Protein AF-A0A4V1SWD4-F1 (afdb_monomer_lite)

Radius of gyration: 17.88 Å; chains: 1; bounding box: 44×38×44 Å

Structure (mmCIF, N/CA/C/O backbone):
data_AF-A0A4V1SWD4-F1
#
_entry.id   AF-A0A4V1SWD4-F1
#
loop_
_atom_site.group_PDB
_atom_site.id
_atom_site.type_symbol
_atom_site.label_atom_id
_atom_site.label_alt_id
_atom_site.label_comp_id
_atom_site.label_asym_id
_atom_site.label_entity_id
_atom_site.label_seq_id
_atom_site.pdbx_PDB_ins_code
_atom_site.Cartn_x
_atom_site.Cartn_y
_atom_site.Cartn_z
_atom_site.occupancy
_atom_site.B_iso_or_equiv
_atom_site.auth_seq_id
_atom_site.auth_comp_id
_atom_site.auth_asym_id
_atom_site.auth_atom_id
_atom_site.pdbx_PDB_model_num
ATOM 1 N N . MET A 1 1 ? -7.936 5.088 -11.614 1.00 33.53 1 MET A N 1
ATOM 2 C CA . MET A 1 1 ? -8.181 3.635 -11.548 1.00 33.53 1 MET A CA 1
ATOM 3 C C . MET A 1 1 ? -8.876 3.377 -10.218 1.00 33.53 1 MET A C 1
ATOM 5 O O . MET A 1 1 ? -8.303 3.740 -9.200 1.00 33.53 1 MET A O 1
ATOM 9 N N . LEU A 1 2 ? -10.138 2.931 -10.210 1.00 36.28 2 LEU A N 1
ATOM 10 C CA . LEU A 1 2 ? -10.804 2.555 -8.956 1.00 36.28 2 LEU A CA 1
ATOM 11 C C . LEU A 1 2 ? -10.119 1.283 -8.438 1.00 36.28 2 LEU A C 1
ATOM 13 O O . LEU A 1 2 ? -10.040 0.309 -9.179 1.00 36.28 2 LEU A O 1
ATOM 17 N N . SER A 1 3 ? -9.610 1.298 -7.205 1.00 49.53 3 SER A N 1
ATOM 18 C CA . SER A 1 3 ? -9.150 0.077 -6.535 1.00 49.53 3 SER A CA 1
ATOM 19 C C . SER A 1 3 ? -10.328 -0.881 -6.326 1.00 49.53 3 SER A C 1
ATOM 21 O O . SER A 1 3 ? -11.480 -0.437 -6.244 1.00 49.53 3 SER A O 1
ATOM 23 N N . LEU A 1 4 ? -10.057 -2.184 -6.186 1.00 49.88 4 LEU A N 1
ATOM 24 C CA . LEU A 1 4 ? -11.073 -3.202 -5.866 1.00 49.88 4 LEU A CA 1
ATOM 25 C C . LEU A 1 4 ? -11.969 -2.784 -4.684 1.00 49.88 4 LEU A C 1
ATOM 27 O O . LEU A 1 4 ? -13.178 -2.990 -4.688 1.00 49.88 4 LEU A O 1
ATOM 31 N N . PHE A 1 5 ? -11.379 -2.106 -3.703 1.00 50.22 5 PHE A N 1
ATOM 32 C CA . PHE A 1 5 ? -12.051 -1.564 -2.526 1.00 50.22 5 PHE A CA 1
ATOM 33 C C . PHE A 1 5 ? -13.075 -0.464 -2.840 1.00 50.22 5 PHE A C 1
ATOM 35 O O . PHE A 1 5 ? -14.132 -0.383 -2.211 1.00 50.22 5 PHE A O 1
ATOM 42 N N . CYS A 1 6 ? -12.823 0.342 -3.872 1.00 44.81 6 CYS A N 1
ATOM 43 C CA . CYS A 1 6 ? -13.787 1.322 -4.353 1.00 44.81 6 CYS A CA 1
ATOM 44 C C . CYS A 1 6 ? -14.951 0.651 -5.116 1.00 44.81 6 CYS A C 1
ATOM 46 O O . CYS A 1 6 ? -16.065 1.173 -5.085 1.00 44.81 6 CYS A O 1
ATOM 48 N N . ALA A 1 7 ? -14.719 -0.515 -5.737 1.00 40.06 7 ALA A N 1
ATOM 49 C CA . ALA A 1 7 ? -15.747 -1.336 -6.391 1.00 40.06 7 ALA A CA 1
ATOM 50 C C . ALA A 1 7 ? -16.577 -2.182 -5.398 1.00 40.06 7 ALA A C 1
ATOM 52 O O . ALA A 1 7 ? -17.770 -2.384 -5.610 1.00 40.06 7 ALA A O 1
ATOM 53 N N . MET A 1 8 ? -16.001 -2.594 -4.263 1.00 44.62 8 MET A N 1
ATOM 54 C CA . MET A 1 8 ? -16.714 -3.306 -3.184 1.00 44.62 8 MET A CA 1
ATOM 55 C C . MET A 1 8 ? -17.768 -2.450 -2.455 1.00 44.62 8 MET A C 1
ATOM 57 O O . MET A 1 8 ? -18.530 -2.969 -1.642 1.00 44.62 8 MET A O 1
ATOM 61 N N . LYS A 1 9 ? -17.846 -1.137 -2.728 1.00 47.34 9 LYS A N 1
ATOM 62 C CA . LYS A 1 9 ? -18.924 -0.269 -2.218 1.00 47.34 9 LYS A CA 1
ATOM 63 C C . LYS A 1 9 ? -20.284 -0.565 -2.838 1.00 47.34 9 LYS A C 1
ATOM 65 O O . LYS A 1 9 ? -21.307 -0.291 -2.214 1.00 47.34 9 LYS A O 1
ATOM 70 N N . THR A 1 10 ? -20.309 -1.106 -4.050 1.00 43.47 10 THR A N 1
ATOM 71 C CA . THR A 1 10 ? -21.515 -1.728 -4.591 1.00 43.47 10 THR A CA 1
ATOM 72 C C . THR A 1 10 ? -21.592 -3.148 -4.054 1.00 43.47 10 THR A C 1
ATOM 74 O O . THR A 1 10 ? -20.576 -3.832 -4.036 1.00 43.47 10 THR A O 1
ATOM 77 N N . ALA A 1 11 ? -22.777 -3.570 -3.601 1.00 43.22 11 ALA A N 1
ATOM 78 C CA . ALA A 1 11 ? -23.089 -4.891 -3.049 1.00 43.22 11 ALA A CA 1
ATOM 79 C C . ALA A 1 11 ? -22.930 -6.026 -4.084 1.00 43.22 11 ALA A C 1
ATOM 81 O O . ALA A 1 11 ? -23.867 -6.757 -4.392 1.00 43.22 11 ALA A O 1
ATOM 82 N N . ILE A 1 12 ? -21.740 -6.144 -4.654 1.00 52.78 12 ILE A N 1
ATOM 83 C CA . ILE A 1 12 ? -21.305 -7.241 -5.491 1.00 52.78 12 ILE A CA 1
ATOM 84 C C . ILE A 1 12 ? -20.685 -8.214 -4.499 1.00 52.78 12 ILE A C 1
ATOM 86 O O . ILE A 1 12 ? -19.635 -7.924 -3.932 1.00 52.78 12 ILE A O 1
ATOM 90 N N . ASN A 1 13 ? -21.347 -9.341 -4.238 1.00 63.47 13 ASN A N 1
ATOM 91 C CA . ASN A 1 13 ? -20.604 -10.508 -3.777 1.00 63.47 13 ASN A CA 1
ATOM 92 C C . ASN A 1 13 ? -19.655 -10.839 -4.931 1.00 63.47 13 ASN A C 1
ATOM 94 O O . ASN A 1 13 ? -20.163 -11.223 -5.985 1.00 63.47 13 ASN A O 1
ATOM 98 N N . PRO A 1 14 ? -18.336 -10.606 -4.798 1.00 71.31 14 PRO A N 1
ATOM 99 C CA . PRO A 1 14 ? -17.430 -10.856 -5.901 1.00 71.31 14 PRO A CA 1
ATOM 100 C C . PRO A 1 14 ? -17.480 -12.353 -6.199 1.00 71.31 14 PRO A C 1
ATOM 102 O O . PRO A 1 14 ? -17.162 -13.174 -5.338 1.00 71.31 14 PRO A O 1
ATOM 105 N N . ASP A 1 15 ? -17.953 -12.706 -7.389 1.00 85.62 15 ASP A N 1
ATOM 106 C CA . ASP A 1 15 ? -17.882 -14.076 -7.868 1.00 85.62 15 ASP A CA 1
ATOM 107 C C . ASP A 1 15 ? -16.453 -14.401 -8.331 1.00 85.62 15 ASP A C 1
ATOM 109 O O . ASP A 1 15 ? -15.562 -13.543 -8.391 1.00 85.62 15 ASP A O 1
ATOM 113 N N . PHE A 1 16 ? -16.211 -15.678 -8.621 1.00 87.12 16 PHE A N 1
ATOM 114 C CA . PHE A 1 16 ? -14.896 -16.135 -9.059 1.00 87.12 16 PHE A CA 1
ATOM 115 C C . PHE A 1 16 ? -14.452 -15.480 -10.372 1.00 87.12 16 PHE A C 1
ATOM 117 O O . PHE A 1 16 ? -13.259 -15.243 -10.545 1.00 87.12 16 PHE A O 1
ATOM 124 N N . GLU A 1 17 ? -15.381 -15.162 -11.277 1.00 89.94 17 GLU A N 1
ATOM 125 C CA . GLU A 1 17 ? -15.062 -14.517 -12.554 1.00 89.94 17 GLU A CA 1
ATOM 126 C C . GLU A 1 17 ? -14.582 -13.080 -12.344 1.00 89.94 17 GLU A C 1
ATOM 128 O O . GLU A 1 17 ? -13.568 -12.667 -12.913 1.00 89.94 17 GLU A O 1
ATOM 133 N N . PHE A 1 18 ? -15.250 -12.331 -11.466 1.00 90.06 18 PHE A N 1
ATOM 134 C CA . PHE A 1 18 ? -14.831 -10.995 -11.081 1.00 90.06 18 PHE A CA 1
ATOM 135 C C . PHE A 1 18 ? -13.438 -11.016 -10.450 1.00 90.06 18 PHE A C 1
ATOM 137 O O . PHE A 1 18 ? -12.568 -10.269 -10.899 1.00 90.06 18 PHE A O 1
ATOM 144 N N . LEU A 1 19 ? -13.186 -11.891 -9.469 1.00 89.69 19 LEU A N 1
ATOM 145 C CA . LEU A 1 19 ? -11.862 -12.005 -8.843 1.00 89.69 19 LEU A CA 1
ATOM 146 C C . LEU A 1 19 ? -10.786 -12.396 -9.866 1.00 89.69 19 LEU A C 1
ATOM 148 O O . LEU A 1 19 ? -9.743 -11.748 -9.932 1.00 89.69 19 LEU A O 1
ATOM 152 N N . ALA A 1 20 ? -11.071 -13.359 -10.747 1.00 90.69 20 ALA A N 1
ATOM 153 C CA . ALA A 1 20 ? -10.162 -13.739 -11.826 1.00 90.69 20 ALA A CA 1
ATOM 154 C C . ALA A 1 20 ? -9.859 -12.568 -12.780 1.00 90.69 20 ALA A C 1
ATOM 156 O O . ALA A 1 20 ? -8.713 -12.389 -13.192 1.00 90.69 20 ALA A O 1
ATOM 157 N N . SER A 1 21 ? -10.845 -11.718 -13.087 1.00 92.75 21 SER A N 1
ATOM 158 C CA . SER A 1 21 ? -10.626 -10.517 -13.907 1.00 92.75 21 SER A CA 1
ATOM 159 C C . SER A 1 21 ? -9.718 -9.485 -13.224 1.00 92.75 21 SER A C 1
ATOM 161 O O . SER A 1 21 ? -8.991 -8.749 -13.893 1.00 92.75 21 SER A O 1
ATOM 163 N N . MET A 1 22 ? -9.718 -9.444 -11.891 1.00 93.50 22 MET A N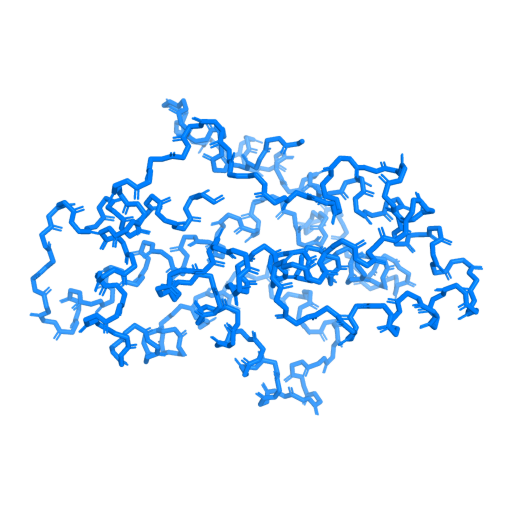 1
ATOM 164 C CA . MET A 1 22 ? -8.916 -8.510 -11.094 1.00 93.50 22 MET A CA 1
ATOM 165 C C . MET A 1 22 ? -7.461 -8.946 -10.996 1.00 93.50 22 MET A C 1
ATOM 167 O O . MET A 1 22 ? -6.575 -8.097 -10.892 1.00 93.50 22 MET A O 1
ATOM 171 N N . ARG A 1 23 ? -7.196 -10.245 -11.167 1.00 93.12 23 ARG A N 1
ATOM 172 C CA . ARG A 1 23 ? -5.840 -10.780 -11.350 1.00 93.12 23 ARG A CA 1
ATOM 173 C C . ARG A 1 23 ? -5.153 -10.260 -12.606 1.00 93.12 23 ARG A C 1
ATOM 175 O O . ARG A 1 23 ? -3.928 -10.230 -12.673 1.00 93.12 23 ARG A O 1
ATOM 182 N N . GLN A 1 24 ? -5.933 -9.818 -13.590 1.00 94.31 24 GLN A N 1
ATOM 183 C CA . GLN A 1 24 ? -5.442 -9.254 -14.850 1.00 94.31 24 GLN A CA 1
ATOM 184 C C . GLN A 1 24 ? -5.347 -7.722 -14.819 1.00 94.31 24 GLN A C 1
ATOM 186 O O . GLN A 1 24 ? -5.079 -7.090 -15.839 1.00 94.31 24 GLN A O 1
ATOM 191 N N . GLN A 1 25 ? -5.564 -7.104 -13.654 1.00 93.88 25 GLN A N 1
ATOM 192 C CA . GLN A 1 25 ? -5.502 -5.659 -13.475 1.00 93.88 25 GLN A CA 1
ATOM 193 C C . GLN A 1 25 ? -4.396 -5.299 -12.490 1.00 93.88 25 GLN A C 1
ATOM 195 O O . GLN A 1 25 ? -4.362 -5.787 -11.365 1.00 93.88 25 GLN A O 1
ATOM 200 N N . ALA A 1 26 ? -3.497 -4.421 -12.921 1.00 93.00 26 ALA A N 1
ATOM 201 C CA . ALA A 1 26 ? -2.421 -3.881 -12.102 1.00 93.00 26 ALA A CA 1
ATOM 202 C C . ALA A 1 26 ? -2.577 -2.361 -11.987 1.00 93.00 26 ALA A C 1
ATOM 204 O O . ALA A 1 26 ? -3.642 -1.890 -11.588 1.00 93.00 26 ALA A O 1
ATOM 205 N N . ASP A 1 27 ? -1.538 -1.601 -12.331 1.00 91.25 27 ASP A N 1
ATOM 206 C CA . ASP A 1 27 ? -1.499 -0.154 -12.185 1.00 91.25 27 ASP A CA 1
ATOM 207 C C . ASP A 1 27 ? -0.762 0.475 -13.364 1.00 91.25 27 ASP A C 1
ATOM 209 O O . ASP A 1 27 ? 0.340 1.008 -13.243 1.00 91.25 27 ASP A O 1
ATOM 213 N N . ARG A 1 28 ? -1.401 0.380 -14.532 1.00 89.25 28 ARG A N 1
ATOM 214 C CA . ARG A 1 28 ? -0.839 0.833 -15.806 1.00 89.25 28 ARG A CA 1
ATOM 215 C C . ARG A 1 28 ? -0.192 2.220 -15.733 1.00 8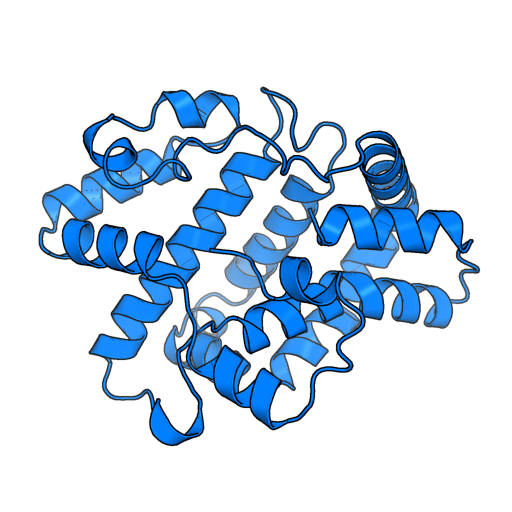9.25 28 ARG A C 1
ATOM 217 O O . ARG A 1 28 ? 0.910 2.351 -16.243 1.00 89.25 28 ARG A O 1
ATOM 224 N N . PRO A 1 29 ? -0.810 3.235 -15.108 1.00 86.81 29 PRO A N 1
ATOM 225 C CA . PRO A 1 29 ? -0.182 4.543 -15.044 1.00 86.81 29 PRO A CA 1
ATOM 226 C C . PRO A 1 29 ? 1.179 4.527 -14.304 1.00 86.81 29 PRO A C 1
ATOM 228 O O . PRO A 1 29 ? 2.185 4.993 -14.848 1.00 86.81 29 PRO A O 1
ATOM 231 N N . ALA A 1 30 ? 1.254 3.892 -13.124 1.00 88.50 30 ALA A N 1
ATOM 232 C CA . ALA A 1 30 ? 2.513 3.779 -12.384 1.00 88.50 30 ALA A CA 1
ATOM 233 C C . ALA A 1 30 ? 3.528 2.882 -13.116 1.00 88.50 30 ALA A C 1
ATOM 235 O O . ALA A 1 30 ? 4.732 3.140 -13.078 1.00 88.50 30 ALA A O 1
ATOM 236 N N . ASP A 1 31 ? 3.040 1.843 -13.794 1.00 92.00 31 ASP A N 1
ATOM 237 C CA . ASP A 1 31 ? 3.850 0.918 -14.583 1.00 92.00 31 ASP A CA 1
ATOM 238 C C . ASP A 1 31 ? 4.482 1.625 -15.799 1.00 92.00 31 ASP A C 1
ATOM 240 O O . ASP A 1 31 ? 5.680 1.464 -16.042 1.00 92.00 31 ASP A O 1
ATOM 244 N N . ASP A 1 32 ? 3.722 2.473 -16.502 1.00 90.62 32 ASP A N 1
ATOM 245 C CA . ASP A 1 32 ? 4.190 3.276 -17.640 1.00 90.62 32 ASP A CA 1
ATOM 246 C C . ASP A 1 32 ? 5.282 4.274 -17.202 1.00 90.62 32 ASP A C 1
ATOM 248 O O . ASP A 1 32 ? 6.317 4.399 -17.867 1.00 90.62 32 ASP A O 1
ATOM 252 N N . LEU A 1 33 ? 5.100 4.937 -16.049 1.00 88.62 33 LEU A N 1
ATOM 253 C CA . LEU A 1 33 ? 6.110 5.829 -15.466 1.00 88.62 33 LEU A CA 1
ATOM 254 C C . LEU A 1 33 ? 7.413 5.080 -15.157 1.00 8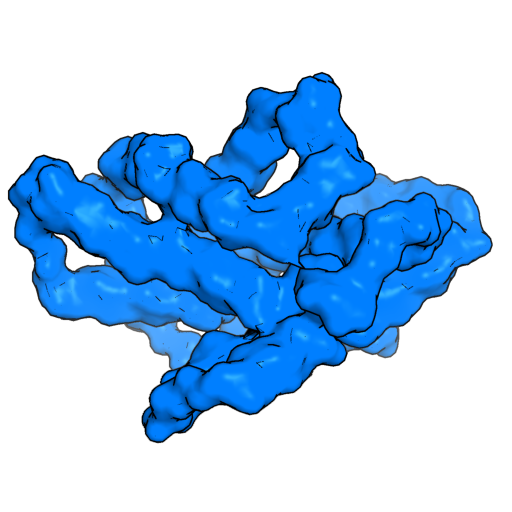8.62 33 LEU A C 1
ATOM 256 O O . LEU A 1 33 ? 8.496 5.532 -15.534 1.00 88.62 33 LEU A O 1
ATOM 260 N N . ILE A 1 34 ? 7.326 3.934 -14.476 1.00 91.75 34 ILE A N 1
ATOM 261 C CA . ILE A 1 34 ? 8.507 3.131 -14.140 1.00 91.75 34 ILE A CA 1
ATOM 262 C C . ILE A 1 34 ? 9.216 2.647 -15.405 1.00 91.75 34 ILE A C 1
ATOM 264 O O . ILE A 1 34 ? 10.441 2.745 -15.473 1.00 91.75 34 ILE A O 1
ATOM 268 N N . ALA A 1 35 ? 8.479 2.162 -16.407 1.00 92.94 35 ALA A N 1
ATOM 269 C CA . ALA A 1 35 ? 9.061 1.677 -17.655 1.00 92.94 35 ALA A CA 1
ATOM 270 C C . ALA A 1 35 ? 9.867 2.768 -18.376 1.00 92.94 35 ALA A C 1
ATOM 272 O O . ALA A 1 35 ? 10.972 2.512 -18.856 1.00 92.94 35 ALA A O 1
ATOM 273 N N . GLU A 1 36 ? 9.353 3.997 -18.410 1.00 90.56 36 GLU A N 1
ATOM 274 C CA . GLU A 1 36 ? 10.050 5.134 -19.006 1.00 90.56 36 GLU A CA 1
ATOM 275 C C . GLU A 1 36 ? 11.278 5.570 -18.204 1.00 90.56 36 GLU A C 1
ATOM 277 O O . GLU A 1 36 ? 12.336 5.821 -18.786 1.00 90.56 36 GLU A O 1
ATOM 282 N N . VAL A 1 37 ? 11.147 5.681 -16.880 1.00 90.75 37 VAL A N 1
ATOM 283 C CA . VAL A 1 37 ? 12.251 6.095 -16.006 1.00 90.75 37 VAL A CA 1
ATOM 284 C C . VAL A 1 37 ? 13.373 5.063 -16.039 1.00 90.75 37 VAL A C 1
ATOM 286 O O . VAL A 1 37 ? 14.542 5.436 -16.062 1.00 90.75 37 VAL A O 1
ATOM 289 N N . PHE A 1 38 ? 13.042 3.770 -16.072 1.00 93.62 38 PHE A N 1
ATOM 290 C CA . PHE A 1 38 ? 14.028 2.687 -16.060 1.00 93.62 38 PHE A CA 1
ATOM 291 C C . PHE A 1 38 ? 14.646 2.416 -17.435 1.00 93.62 38 PHE A C 1
ATOM 293 O O . PHE A 1 38 ? 15.612 1.660 -17.515 1.00 93.62 38 PHE A O 1
ATOM 300 N N . ALA A 1 39 ? 14.146 3.045 -18.503 1.00 93.00 39 ALA A N 1
ATOM 301 C CA . ALA A 1 39 ? 14.767 2.987 -19.825 1.00 93.00 39 ALA A CA 1
ATOM 302 C C . ALA A 1 39 ? 16.108 3.748 -19.902 1.00 93.00 39 ALA A C 1
ATOM 304 O O . ALA A 1 39 ? 16.826 3.615 -20.889 1.00 93.00 39 ALA A O 1
ATOM 305 N N . ASP A 1 40 ? 16.445 4.555 -18.890 1.00 93.19 40 ASP A N 1
ATOM 306 C CA . ASP A 1 40 ? 17.689 5.320 -18.807 1.00 93.19 40 ASP A CA 1
ATOM 307 C C . ASP A 1 40 ? 18.230 5.310 -17.368 1.00 93.19 40 ASP A C 1
ATOM 309 O O . ASP A 1 40 ? 17.535 5.681 -16.421 1.00 93.19 40 ASP A O 1
ATOM 313 N N . GLU A 1 41 ? 19.483 4.891 -17.187 1.00 92.88 41 GLU A N 1
ATOM 314 C CA . GLU A 1 41 ? 20.066 4.735 -15.848 1.00 92.88 41 GLU A CA 1
ATOM 315 C C . GLU A 1 41 ? 20.272 6.072 -15.112 1.00 92.88 41 GLU A C 1
ATOM 317 O O . GLU A 1 41 ? 20.139 6.116 -13.887 1.00 92.88 41 GLU A O 1
ATOM 322 N N . ASN A 1 42 ? 20.498 7.185 -15.823 1.00 92.25 42 ASN A N 1
ATOM 323 C CA . ASN A 1 42 ? 20.593 8.503 -15.188 1.00 92.25 42 ASN A CA 1
ATOM 324 C C . ASN A 1 42 ? 19.224 8.946 -14.660 1.00 92.25 42 ASN A C 1
ATOM 326 O O . ASN A 1 42 ? 19.122 9.414 -13.523 1.00 92.25 42 ASN A O 1
ATOM 330 N N . ARG A 1 43 ? 18.153 8.749 -15.444 1.00 90.00 43 ARG A N 1
ATOM 331 C CA . ARG A 1 43 ? 16.773 9.026 -15.008 1.00 90.00 43 ARG A CA 1
ATOM 332 C C . ARG A 1 43 ? 16.377 8.153 -13.825 1.00 90.00 43 ARG A C 1
ATOM 334 O O . ARG A 1 43 ? 15.823 8.657 -12.852 1.00 90.00 43 ARG A O 1
ATOM 341 N N . LYS A 1 44 ? 16.718 6.867 -13.859 1.00 91.12 44 LYS A N 1
ATOM 342 C CA . LYS A 1 44 ? 16.488 5.934 -12.752 1.00 91.12 44 LYS A CA 1
ATOM 343 C C . LYS A 1 44 ? 17.228 6.325 -11.473 1.00 91.12 44 LYS A C 1
ATOM 345 O O . LYS A 1 44 ? 16.635 6.237 -10.396 1.00 91.12 44 LYS A O 1
ATOM 350 N N . SER A 1 45 ? 18.482 6.773 -11.572 1.00 92.12 45 SER A N 1
ATOM 351 C CA . SER A 1 45 ? 19.232 7.286 -10.418 1.00 92.12 45 SER A CA 1
ATOM 352 C C . SER A 1 45 ? 18.577 8.546 -9.851 1.00 92.12 45 SER A C 1
ATOM 354 O O . SER A 1 45 ? 18.241 8.577 -8.671 1.00 92.12 45 SER A O 1
ATOM 356 N N . ALA A 1 46 ? 18.289 9.537 -10.700 1.00 89.50 46 ALA A N 1
ATOM 357 C CA . ALA A 1 46 ? 17.647 10.781 -10.280 1.00 89.50 46 ALA A CA 1
ATOM 358 C C . ALA A 1 46 ? 16.264 10.546 -9.643 1.00 89.50 46 ALA A C 1
ATOM 360 O O . ALA A 1 46 ? 15.900 11.199 -8.667 1.00 89.50 46 ALA A O 1
ATOM 361 N N . PHE A 1 47 ? 15.495 9.589 -10.166 1.00 89.00 47 PHE A N 1
ATOM 362 C CA . PHE A 1 47 ? 14.205 9.202 -9.602 1.00 89.00 47 PHE A CA 1
ATOM 363 C C . PHE A 1 47 ? 14.341 8.557 -8.221 1.00 89.00 47 PHE A C 1
ATOM 365 O O . PHE A 1 47 ? 13.566 8.861 -7.316 1.00 89.00 47 PHE A O 1
ATOM 372 N N . ARG A 1 48 ? 15.350 7.701 -8.023 1.00 90.50 48 ARG A N 1
ATOM 373 C CA . ARG A 1 48 ? 15.651 7.125 -6.707 1.00 90.50 48 ARG A CA 1
ATOM 374 C C . ARG A 1 48 ? 16.010 8.212 -5.695 1.00 90.50 48 ARG A C 1
ATOM 376 O O . ARG A 1 48 ? 15.491 8.185 -4.581 1.00 90.50 48 ARG A O 1
ATOM 383 N N . ASP A 1 49 ? 16.847 9.167 -6.086 1.00 90.94 49 ASP A N 1
ATOM 384 C CA . ASP A 1 49 ? 17.251 10.277 -5.218 1.00 90.94 49 ASP A CA 1
ATOM 385 C C . ASP A 1 49 ? 16.053 11.155 -4.838 1.00 90.94 49 ASP A C 1
ATOM 387 O O . ASP A 1 49 ? 15.890 11.510 -3.669 1.00 90.94 49 ASP A O 1
ATOM 391 N N . LEU A 1 50 ? 15.150 11.417 -5.789 1.00 88.38 50 LEU A N 1
ATOM 392 C CA . LEU A 1 50 ? 13.885 12.102 -5.525 1.00 88.38 50 LEU A CA 1
ATOM 393 C C . LEU A 1 50 ? 13.026 11.344 -4.500 1.00 88.38 50 LEU A C 1
ATOM 395 O O . LEU A 1 50 ? 12.563 11.948 -3.535 1.00 88.38 50 LEU A O 1
ATOM 399 N N . LEU A 1 51 ? 12.823 10.033 -4.676 1.00 88.56 51 LEU A N 1
ATOM 400 C CA . LEU A 1 51 ? 12.023 9.231 -3.741 1.00 88.56 51 LEU A CA 1
ATOM 401 C C . LEU A 1 51 ? 12.638 9.180 -2.337 1.00 88.56 51 LEU A C 1
ATOM 403 O O . LEU A 1 51 ? 11.905 9.206 -1.347 1.00 88.56 51 LEU A O 1
ATOM 407 N N . ASN A 1 52 ? 13.967 9.152 -2.238 1.00 90.62 52 ASN A N 1
ATOM 408 C CA . ASN A 1 52 ? 14.674 9.217 -0.959 1.00 90.62 52 ASN A CA 1
ATOM 409 C C . ASN A 1 52 ? 14.506 10.583 -0.274 1.00 90.62 52 ASN A C 1
ATOM 411 O O . ASN A 1 52 ? 14.452 10.649 0.951 1.00 90.62 52 ASN A O 1
ATOM 415 N N . ALA A 1 53 ? 14.380 11.665 -1.048 1.00 90.25 53 ALA A N 1
ATOM 416 C CA . ALA A 1 53 ? 14.196 13.022 -0.534 1.00 90.25 53 ALA A CA 1
ATOM 417 C C . ALA A 1 53 ? 12.760 13.339 -0.067 1.00 90.25 53 ALA A C 1
ATOM 419 O O . ALA A 1 53 ? 12.535 14.394 0.539 1.00 90.25 53 ALA A O 1
ATOM 420 N N . ILE A 1 54 ? 11.792 12.461 -0.353 1.00 90.12 54 ILE A N 1
ATOM 421 C CA . ILE A 1 54 ? 10.404 12.567 0.112 1.00 90.12 54 ILE A CA 1
ATOM 422 C C . ILE A 1 54 ? 10.294 11.859 1.459 1.00 90.12 54 ILE A C 1
ATOM 424 O O . ILE A 1 54 ? 10.471 10.649 1.525 1.00 90.12 54 ILE A O 1
ATOM 428 N N . SER A 1 55 ? 9.993 12.576 2.535 1.00 91.31 55 SER A N 1
ATOM 429 C CA . SER A 1 55 ? 9.811 11.996 3.874 1.00 91.31 55 SER A CA 1
ATOM 430 C C . SER A 1 55 ? 8.425 12.263 4.447 1.00 91.31 55 SER A C 1
ATOM 432 O O . SER A 1 55 ? 7.878 11.390 5.112 1.00 91.31 55 SER A O 1
ATOM 434 N N . VAL A 1 56 ? 7.855 13.436 4.173 1.00 94.31 56 VAL A N 1
ATOM 435 C CA . VAL A 1 56 ? 6.515 13.855 4.616 1.00 94.31 56 VAL A CA 1
ATOM 436 C C . VAL A 1 56 ? 5.652 14.288 3.430 1.00 94.31 56 VAL A C 1
ATOM 438 O O . VAL A 1 56 ? 6.138 14.454 2.312 1.00 94.31 56 VAL A O 1
ATOM 441 N N . ASN A 1 57 ? 4.357 14.494 3.656 1.00 93.38 57 ASN A N 1
ATOM 442 C CA . ASN A 1 57 ? 3.392 14.807 2.605 1.00 93.38 57 ASN A CA 1
ATOM 443 C C . ASN A 1 57 ? 3.704 16.131 1.887 1.00 93.38 57 ASN A C 1
ATOM 445 O O . ASN A 1 57 ? 3.512 16.219 0.676 1.00 93.38 57 ASN A O 1
ATOM 449 N N . THR A 1 58 ? 4.233 17.146 2.581 1.00 91.88 58 THR A N 1
ATOM 450 C CA . THR A 1 58 ? 4.692 18.395 1.941 1.00 91.88 58 THR A CA 1
ATOM 451 C C . THR A 1 58 ? 5.854 18.178 0.984 1.00 91.88 58 THR A C 1
ATOM 453 O O . THR A 1 58 ? 5.960 18.907 0.003 1.00 91.88 58 THR A O 1
ATOM 456 N N . ASP A 1 59 ? 6.690 17.156 1.178 1.00 91.06 59 ASP A N 1
ATOM 457 C CA . ASP A 1 59 ? 7.799 16.880 0.262 1.00 91.06 59 ASP A CA 1
ATOM 458 C C . ASP A 1 59 ? 7.325 16.449 -1.128 1.00 91.06 59 ASP A C 1
ATOM 460 O O . ASP A 1 59 ? 8.089 16.559 -2.085 1.00 91.06 59 ASP A O 1
ATOM 464 N N . LEU A 1 60 ? 6.064 16.030 -1.283 1.00 87.25 60 LEU A N 1
ATOM 465 C CA . LEU A 1 60 ? 5.479 15.714 -2.589 1.00 87.25 60 LEU A CA 1
ATOM 466 C C . LEU A 1 60 ? 5.485 16.918 -3.545 1.00 87.25 60 LEU A C 1
ATOM 468 O O . LEU A 1 60 ? 5.501 16.737 -4.762 1.00 87.25 60 LEU A O 1
ATOM 472 N N . GLN A 1 61 ? 5.567 18.148 -3.027 1.00 83.75 61 GLN A N 1
ATOM 473 C CA . GLN A 1 61 ? 5.746 19.353 -3.846 1.00 83.75 61 GLN A CA 1
ATOM 474 C C . GLN A 1 61 ? 7.110 19.410 -4.556 1.00 83.75 61 GLN A C 1
ATOM 476 O O . GLN A 1 61 ? 7.257 20.124 -5.544 1.00 83.75 61 GLN A O 1
ATOM 481 N N . LYS A 1 62 ? 8.108 18.647 -4.081 1.00 82.06 62 LYS A N 1
ATOM 482 C CA . LYS A 1 62 ? 9.426 18.515 -4.723 1.00 82.06 62 LYS A CA 1
ATOM 483 C C . LYS A 1 62 ? 9.356 17.681 -6.002 1.00 82.06 62 LYS A C 1
ATOM 485 O O . LYS A 1 62 ? 10.298 17.707 -6.793 1.00 82.06 62 LYS A O 1
ATOM 490 N N . VAL A 1 63 ? 8.272 16.926 -6.213 1.00 77.62 63 VAL A N 1
ATOM 491 C CA . VAL A 1 63 ? 8.125 16.108 -7.414 1.00 77.62 63 VAL A CA 1
ATOM 492 C C . VAL A 1 63 ? 7.907 17.014 -8.622 1.00 77.62 63 VAL A C 1
ATOM 494 O O . VAL A 1 63 ? 6.883 17.696 -8.747 1.00 77.62 63 VAL A O 1
ATOM 497 N N . THR A 1 64 ? 8.907 17.033 -9.503 1.00 69.75 64 THR A N 1
ATOM 498 C CA . THR A 1 64 ? 8.946 17.909 -10.676 1.00 69.75 64 THR A CA 1
ATOM 499 C C . THR A 1 64 ? 7.836 17.579 -11.665 1.00 69.75 64 THR A C 1
ATOM 501 O O . THR A 1 64 ? 7.325 16.459 -11.709 1.00 69.75 64 THR A O 1
ATOM 504 N N . ASP A 1 65 ? 7.495 18.552 -12.508 1.00 64.88 65 ASP A N 1
ATOM 505 C CA . ASP A 1 65 ? 6.493 18.376 -13.558 1.00 64.88 65 ASP A CA 1
ATOM 506 C C . ASP A 1 65 ? 6.852 17.247 -14.533 1.00 64.88 65 ASP A C 1
ATOM 508 O O . ASP A 1 65 ? 5.961 16.587 -15.037 1.00 64.88 65 ASP A O 1
ATOM 512 N N . PHE A 1 66 ? 8.131 16.922 -14.737 1.00 64.38 66 PHE A N 1
ATOM 513 C CA . PHE A 1 66 ? 8.511 15.765 -15.556 1.00 64.38 66 PHE A CA 1
ATOM 514 C C . PHE A 1 66 ? 7.915 14.448 -15.024 1.00 64.38 66 PHE A C 1
ATOM 516 O O . PHE A 1 66 ? 7.370 13.657 -15.790 1.00 64.38 66 PHE A O 1
ATOM 523 N N . TYR A 1 67 ? 7.957 14.249 -13.706 1.00 64.62 67 TYR A N 1
ATOM 524 C CA . TYR A 1 67 ? 7.350 13.092 -13.047 1.00 64.62 67 TYR A CA 1
ATOM 525 C C . TYR A 1 67 ? 5.852 13.303 -12.754 1.00 64.62 67 TYR A C 1
ATOM 527 O O . TYR A 1 67 ? 5.118 12.329 -12.612 1.00 64.62 67 TYR A O 1
ATOM 535 N N . ALA A 1 68 ? 5.381 14.555 -12.679 1.00 54.75 68 ALA A N 1
ATOM 536 C CA . ALA A 1 68 ? 3.995 14.896 -12.346 1.00 54.75 68 ALA A CA 1
ATOM 537 C C . ALA A 1 68 ? 3.055 15.082 -13.560 1.00 54.75 68 ALA A C 1
ATOM 539 O O . ALA A 1 68 ? 1.845 14.957 -13.404 1.00 54.75 68 ALA A O 1
ATOM 540 N N . ILE A 1 69 ? 3.570 15.349 -14.767 1.00 50.03 69 ILE A N 1
ATOM 541 C CA . ILE A 1 69 ? 2.781 15.564 -16.000 1.00 50.03 69 ILE A CA 1
ATOM 542 C C . ILE A 1 69 ? 2.183 14.249 -16.515 1.00 50.03 69 ILE A C 1
ATOM 544 O O . ILE A 1 69 ? 1.189 14.275 -17.239 1.00 50.03 69 ILE A O 1
ATOM 548 N N . LYS A 1 70 ? 2.728 13.093 -16.115 1.00 54.75 70 LYS A N 1
ATOM 549 C CA . LYS A 1 70 ? 2.179 11.801 -16.542 1.00 54.75 70 LYS A CA 1
ATOM 550 C C . LYS A 1 70 ? 1.031 11.290 -15.681 1.00 54.75 70 LYS A C 1
ATOM 552 O O . LYS A 1 70 ? 0.242 10.514 -16.205 1.00 54.75 70 LYS A O 1
ATOM 557 N N . GLU A 1 71 ? 0.824 11.809 -14.462 1.00 53.56 71 GLU A N 1
ATOM 558 C CA . GLU A 1 71 ? -0.377 11.506 -13.671 1.00 53.56 71 GLU A CA 1
ATOM 559 C C . GLU A 1 71 ? -0.715 12.531 -12.580 1.00 53.56 71 GLU A C 1
ATOM 561 O O . GLU A 1 71 ? 0.125 12.917 -11.769 1.00 53.56 71 GLU A O 1
ATOM 566 N N . ALA A 1 72 ? -2.016 12.789 -12.413 1.00 50.56 72 ALA A N 1
ATOM 567 C CA . ALA A 1 72 ? -2.590 13.507 -11.271 1.00 50.56 72 ALA A CA 1
ATOM 568 C C . ALA A 1 72 ? -2.311 12.855 -9.893 1.00 50.56 72 ALA A C 1
ATOM 570 O O . ALA A 1 72 ? -2.574 13.473 -8.863 1.00 50.56 72 ALA A O 1
ATOM 571 N N . PHE A 1 73 ? -1.792 11.621 -9.847 1.00 57.62 73 PHE A N 1
ATOM 572 C CA . PHE A 1 73 ? -1.567 10.892 -8.598 1.00 57.62 73 PHE A CA 1
ATOM 573 C C . PHE A 1 73 ? -0.208 11.130 -7.940 1.00 57.62 73 PHE A C 1
ATOM 575 O O . PHE A 1 73 ? -0.111 11.055 -6.720 1.00 57.62 73 PHE A O 1
ATOM 582 N N . VAL A 1 74 ? 0.849 11.436 -8.695 1.00 55.72 74 VAL A N 1
ATOM 583 C CA . VAL A 1 74 ? 2.182 11.641 -8.093 1.00 55.72 74 VAL A CA 1
ATOM 584 C C . VAL A 1 74 ? 2.177 12.830 -7.114 1.00 55.72 74 VAL A C 1
ATOM 586 O O . VAL A 1 74 ? 2.966 12.884 -6.175 1.00 55.72 74 VAL A O 1
ATOM 589 N N . ARG A 1 75 ? 1.210 13.743 -7.277 1.00 56.59 75 ARG A N 1
ATOM 590 C CA . ARG A 1 75 ? 0.902 14.852 -6.363 1.00 56.59 75 ARG A CA 1
ATOM 591 C C . ARG A 1 75 ? -0.400 14.664 -5.579 1.00 56.59 75 ARG A C 1
ATOM 593 O O . ARG A 1 75 ? -0.932 15.648 -5.069 1.00 56.59 75 ARG A O 1
ATOM 600 N N . ALA A 1 76 ? -0.953 13.452 -5.502 1.00 66.62 76 ALA A N 1
ATOM 601 C CA . ALA A 1 76 ? -2.187 13.208 -4.763 1.00 66.62 76 ALA A CA 1
ATOM 602 C C . ALA A 1 76 ? -1.963 13.454 -3.266 1.00 66.62 76 ALA A C 1
ATOM 604 O O . ALA A 1 76 ? -1.551 12.581 -2.515 1.00 66.62 76 ALA A O 1
ATOM 605 N N . THR A 1 77 ? -2.270 14.674 -2.849 1.00 74.31 77 THR A N 1
ATOM 606 C CA . THR A 1 77 ? -2.372 15.128 -1.457 1.00 74.31 77 THR A CA 1
ATOM 607 C C . THR A 1 77 ? -3.833 15.285 -1.040 1.00 74.31 77 THR A C 1
ATOM 609 O O . THR A 1 77 ? -4.150 15.848 0.009 1.00 74.31 77 THR A O 1
ATOM 612 N N . LYS A 1 78 ? -4.753 14.814 -1.889 1.00 83.19 78 LYS A N 1
ATOM 613 C CA . LYS A 1 78 ? -6.191 14.895 -1.679 1.00 83.19 78 LYS A CA 1
ATOM 614 C C . LYS A 1 78 ? -6.727 13.508 -1.361 1.00 83.19 78 LYS A C 1
ATOM 616 O O . LYS A 1 78 ? -6.504 12.557 -2.105 1.00 83.19 78 LYS A O 1
ATOM 621 N N . LEU A 1 79 ? -7.479 13.427 -0.271 1.00 89.25 79 LEU A N 1
ATOM 622 C CA . LEU A 1 79 ? -8.270 12.246 0.045 1.00 89.25 79 LEU A CA 1
ATOM 623 C C . LEU A 1 79 ? -9.360 12.031 -1.022 1.00 89.25 79 LEU A C 1
ATOM 625 O O . LEU A 1 79 ? -9.849 13.013 -1.595 1.00 89.25 79 LEU A O 1
ATOM 629 N N . PRO A 1 80 ? -9.787 10.782 -1.264 1.00 88.25 80 PRO A N 1
ATOM 630 C CA . PRO A 1 80 ? -10.956 10.505 -2.091 1.00 88.25 80 PRO A CA 1
ATOM 631 C C . PRO A 1 80 ? -12.187 11.278 -1.599 1.00 88.25 80 PRO A C 1
ATOM 633 O O . PRO A 1 80 ? -12.373 11.443 -0.395 1.00 88.25 80 PRO A O 1
ATOM 636 N N . ASP A 1 81 ? -13.074 11.703 -2.504 1.00 88.94 81 ASP A N 1
ATOM 637 C CA . ASP A 1 81 ? -14.244 12.528 -2.136 1.00 88.94 81 ASP A CA 1
ATOM 638 C C . ASP A 1 81 ? -15.199 11.827 -1.155 1.00 88.94 81 ASP A C 1
ATOM 640 O O . ASP A 1 81 ? -15.943 12.465 -0.416 1.00 88.94 81 ASP A O 1
ATOM 644 N N . TRP A 1 82 ? -15.160 10.497 -1.119 1.00 90.31 82 TRP A N 1
ATOM 645 C CA . TRP A 1 82 ? -15.954 9.682 -0.210 1.00 90.31 82 TRP A CA 1
ATOM 646 C C . TRP A 1 82 ? -15.307 9.481 1.170 1.00 90.31 82 TRP A C 1
ATOM 648 O O . TRP A 1 82 ? -15.930 8.872 2.045 1.00 90.31 82 TRP A O 1
ATOM 658 N N . ALA A 1 83 ? -14.062 9.921 1.372 1.00 93.88 83 ALA A N 1
ATOM 659 C CA . ALA A 1 83 ? -13.339 9.730 2.621 1.00 93.88 83 ALA A CA 1
ATOM 660 C C . ALA A 1 83 ? -14.017 10.501 3.764 1.00 93.88 83 ALA A C 1
ATOM 662 O O . ALA A 1 83 ? -14.067 11.731 3.794 1.00 93.88 83 ALA A O 1
ATOM 663 N N . ASN A 1 84 ? -14.529 9.762 4.745 1.00 96.19 84 ASN A N 1
ATOM 664 C CA . ASN A 1 84 ? -15.124 10.326 5.946 1.00 96.19 84 ASN A CA 1
ATOM 665 C C . ASN A 1 84 ? -14.045 10.614 6.999 1.00 96.19 84 ASN A C 1
ATOM 667 O O . ASN A 1 84 ? -13.578 9.708 7.689 1.00 96.19 84 ASN A O 1
ATOM 671 N N . ARG A 1 85 ? -13.691 11.894 7.157 1.00 95.62 85 ARG A N 1
ATOM 672 C CA . ARG A 1 85 ? -12.653 12.346 8.098 1.00 95.62 85 ARG A CA 1
ATOM 673 C C . ARG A 1 85 ? -12.926 11.949 9.551 1.00 95.62 85 ARG A C 1
ATOM 675 O O . ARG A 1 85 ? -11.987 11.610 10.257 1.00 95.62 85 ARG A O 1
ATOM 682 N N . LYS A 1 86 ? -14.193 11.929 9.980 1.00 96.94 86 LYS A N 1
ATOM 683 C CA . LYS A 1 86 ? -14.564 11.528 11.346 1.00 96.94 86 LYS A CA 1
ATOM 684 C C . LYS A 1 86 ? -14.299 10.041 11.585 1.00 96.94 86 LYS A C 1
ATOM 686 O O . LYS A 1 86 ? -13.794 9.678 12.640 1.00 96.94 86 LYS A O 1
ATOM 691 N N . LEU A 1 87 ? -14.614 9.187 10.607 1.00 97.81 87 LEU A N 1
ATOM 692 C CA . LEU A 1 87 ? -14.294 7.757 10.690 1.00 97.81 87 LEU A CA 1
ATOM 693 C C . LEU A 1 87 ? -12.785 7.514 10.632 1.00 97.81 87 LEU A C 1
ATOM 695 O O . LEU A 1 87 ? -12.292 6.665 11.362 1.00 97.81 87 LEU A O 1
ATOM 699 N N . MET A 1 88 ? -12.048 8.273 9.816 1.00 97.56 88 MET A N 1
ATOM 700 C CA . MET A 1 88 ? -10.585 8.185 9.782 1.00 97.56 88 MET A CA 1
ATOM 701 C C . MET A 1 88 ? -9.968 8.546 11.136 1.00 97.56 88 MET A C 1
ATOM 703 O O . MET A 1 88 ? -9.174 7.776 11.658 1.00 97.56 88 MET A O 1
ATOM 707 N N . GLU A 1 89 ? -10.381 9.660 11.744 1.00 97.56 89 GLU A N 1
ATOM 708 C CA . GLU A 1 89 ? -9.904 10.078 13.068 1.00 97.56 89 GLU A CA 1
ATOM 709 C C . GLU A 1 89 ? -10.216 9.029 14.147 1.00 97.56 89 GLU A C 1
ATOM 711 O O . GLU A 1 89 ? -9.356 8.673 14.952 1.00 97.56 89 GLU A O 1
ATOM 716 N N . GLN A 1 90 ? -11.426 8.463 14.131 1.00 98.19 90 GLN A N 1
ATOM 717 C CA . GLN A 1 90 ? -11.792 7.356 15.018 1.00 98.19 90 GLN A CA 1
ATOM 718 C C . GLN A 1 90 ? -10.937 6.103 14.771 1.00 98.19 90 GLN A C 1
ATOM 720 O O . GLN A 1 90 ? -10.492 5.481 15.732 1.00 98.19 90 GLN A O 1
ATOM 725 N N . GLY A 1 91 ? -10.671 5.750 13.511 1.00 98.19 91 GLY A N 1
ATOM 726 C CA . GLY A 1 91 ? -9.846 4.599 13.138 1.00 98.19 91 GLY A CA 1
ATOM 727 C C . GLY A 1 91 ? -8.388 4.767 13.564 1.00 98.19 91 GLY A C 1
ATOM 728 O O . GLY A 1 91 ? -7.778 3.828 14.072 1.00 98.19 91 GLY A O 1
ATOM 729 N N . THR A 1 92 ? -7.857 5.981 13.444 1.00 97.94 92 THR A N 1
ATOM 730 C CA . THR A 1 92 ? -6.534 6.367 13.942 1.00 97.94 92 THR A CA 1
ATOM 731 C C . THR A 1 92 ? -6.460 6.266 15.465 1.00 97.94 92 THR A C 1
ATOM 733 O O . THR A 1 92 ? -5.520 5.676 15.993 1.00 97.94 92 THR A O 1
ATOM 736 N N . ASN A 1 93 ? -7.464 6.774 16.189 1.00 97.94 93 ASN A N 1
ATOM 737 C CA . ASN A 1 93 ? -7.522 6.657 17.650 1.00 97.94 93 ASN A CA 1
ATOM 738 C C . ASN A 1 93 ? -7.624 5.193 18.096 1.00 97.94 93 ASN A C 1
ATOM 740 O O . ASN A 1 93 ? -6.952 4.781 19.041 1.00 97.94 93 ASN A O 1
ATOM 744 N N . PHE A 1 94 ? -8.421 4.388 17.390 1.00 98.00 94 PHE A N 1
ATOM 745 C CA . PHE A 1 94 ? -8.489 2.949 17.612 1.00 98.00 94 PHE A CA 1
ATOM 746 C C . PHE A 1 94 ? -7.120 2.288 17.410 1.00 98.00 94 PHE A C 1
ATOM 748 O O . PHE A 1 94 ? -6.662 1.549 18.281 1.00 98.00 94 PHE A O 1
ATOM 755 N N . PHE A 1 95 ? -6.429 2.589 16.306 1.00 98.06 95 PHE A N 1
ATOM 756 C CA . PHE A 1 95 ? -5.081 2.082 16.070 1.00 98.06 95 PHE A CA 1
ATOM 757 C C . PHE A 1 95 ? -4.122 2.487 17.194 1.00 98.06 95 PHE A C 1
ATOM 759 O O . PHE A 1 95 ? -3.472 1.614 17.759 1.00 98.06 95 PHE A O 1
ATOM 766 N N . ALA A 1 96 ? -4.082 3.765 17.581 1.00 97.19 96 ALA A N 1
ATOM 767 C CA . ALA A 1 96 ? -3.207 4.257 18.645 1.00 97.19 96 ALA A CA 1
ATOM 768 C C . ALA A 1 96 ? -3.447 3.534 19.984 1.00 97.19 96 ALA A C 1
ATOM 770 O O . ALA A 1 96 ? -2.494 3.104 20.634 1.00 97.19 96 ALA A O 1
ATOM 771 N N . ASN A 1 97 ? -4.713 3.318 20.357 1.00 96.81 97 ASN A N 1
ATOM 772 C CA . ASN A 1 97 ? -5.086 2.624 21.594 1.00 96.81 97 ASN A CA 1
ATOM 773 C C . ASN A 1 97 ? -4.733 1.128 21.588 1.00 96.81 97 ASN A C 1
ATOM 775 O O . ASN A 1 97 ? -4.566 0.527 22.650 1.00 96.81 97 ASN A O 1
ATOM 779 N N . HIS A 1 98 ? -4.615 0.516 20.407 1.00 97.25 98 HIS A N 1
ATOM 780 C CA . HIS A 1 98 ? -4.362 -0.917 20.249 1.00 97.25 98 HIS A CA 1
ATOM 781 C C . HIS A 1 98 ? -3.040 -1.238 19.539 1.00 97.25 98 HIS A C 1
ATOM 783 O O . HIS A 1 98 ? -2.805 -2.400 19.204 1.00 97.25 98 HIS A O 1
ATOM 789 N N . 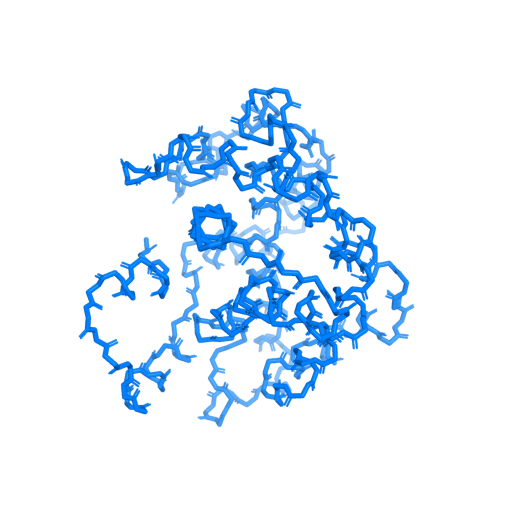ALA A 1 99 ? -2.157 -0.254 19.340 1.00 96.19 99 ALA A N 1
ATOM 790 C CA . ALA A 1 99 ? -1.006 -0.367 18.445 1.00 96.19 99 ALA A CA 1
ATOM 791 C C . ALA A 1 99 ? -0.110 -1.565 18.784 1.00 96.19 99 ALA A C 1
ATOM 793 O O . ALA A 1 99 ? 0.220 -2.353 17.906 1.00 96.19 99 ALA A O 1
ATOM 794 N N . GLY A 1 100 ? 0.207 -1.786 20.064 1.00 96.00 100 GLY A N 1
ATOM 795 C CA . GLY A 1 100 ? 1.021 -2.935 20.479 1.00 96.00 100 GLY A CA 1
ATOM 796 C C . GLY A 1 100 ? 0.399 -4.290 20.109 1.00 96.00 100 GLY A C 1
ATOM 797 O O . GLY A 1 100 ? 1.092 -5.187 19.631 1.00 96.00 100 GLY A O 1
ATOM 798 N N . ALA A 1 101 ? -0.917 -4.448 20.278 1.00 97.12 101 ALA A N 1
ATOM 799 C CA . ALA A 1 101 ? -1.618 -5.675 19.898 1.00 97.12 101 ALA A CA 1
ATOM 800 C C . ALA A 1 101 ? -1.740 -5.809 18.372 1.00 97.12 101 ALA A C 1
ATOM 802 O O . ALA A 1 101 ? -1.510 -6.891 17.836 1.00 97.12 101 ALA A O 1
ATOM 803 N N . ILE A 1 102 ? -2.042 -4.713 17.669 1.00 97.75 102 ILE A N 1
ATOM 804 C CA . ILE A 1 102 ? -2.152 -4.677 16.205 1.00 97.75 102 ILE A CA 1
ATOM 805 C C . ILE A 1 102 ? -0.810 -5.011 15.548 1.00 97.75 102 ILE A C 1
ATOM 807 O O . ILE A 1 102 ? -0.776 -5.854 14.658 1.00 97.75 102 ILE A O 1
ATOM 811 N N . MET A 1 103 ? 0.298 -4.429 16.010 1.00 96.94 103 MET A N 1
ATOM 812 C CA . MET A 1 103 ? 1.631 -4.697 15.458 1.00 96.94 103 MET A CA 1
ATOM 813 C C . MET A 1 103 ? 2.104 -6.129 15.751 1.00 96.94 103 MET A C 1
ATOM 815 O O . MET A 1 103 ? 2.736 -6.751 14.901 1.00 96.94 103 MET A O 1
ATOM 819 N N . ASN A 1 104 ? 1.733 -6.711 16.898 1.00 96.44 104 ASN A N 1
ATOM 820 C CA . ASN A 1 104 ? 1.955 -8.141 17.144 1.00 96.44 104 ASN A CA 1
ATOM 821 C C . ASN A 1 104 ? 1.137 -9.014 16.182 1.00 96.44 104 ASN A C 1
ATOM 823 O O . ASN A 1 104 ? 1.657 -9.971 15.612 1.00 96.44 104 ASN A O 1
ATOM 827 N N . LEU A 1 105 ? -0.138 -8.682 15.966 1.00 97.56 105 LEU A N 1
ATOM 828 C CA . LEU A 1 105 ? -0.995 -9.395 15.016 1.00 97.56 105 LEU A CA 1
ATOM 829 C C . LEU A 1 105 ? -0.545 -9.208 13.566 1.00 97.56 105 LEU A C 1
ATOM 831 O O . LEU A 1 105 ? -0.730 -10.122 12.765 1.00 97.56 105 LEU A O 1
ATOM 835 N N . LEU A 1 106 ? 0.083 -8.081 13.226 1.00 96.19 106 LEU A N 1
ATOM 836 C CA . LEU A 1 106 ? 0.705 -7.882 11.922 1.00 96.19 106 LEU A CA 1
ATOM 837 C C . LEU A 1 106 ? 1.728 -8.997 11.661 1.00 96.19 106 LEU A C 1
ATOM 839 O O . LEU A 1 106 ? 1.611 -9.715 10.672 1.00 96.19 106 LEU A O 1
ATOM 843 N N . GLY A 1 107 ? 2.665 -9.209 12.588 1.00 93.94 107 GLY A N 1
ATOM 844 C CA . GLY A 1 107 ? 3.702 -10.237 12.459 1.00 93.94 107 GLY A CA 1
ATOM 845 C C . GLY A 1 107 ? 3.213 -11.678 12.644 1.00 93.94 107 GLY A C 1
ATOM 846 O O . GLY A 1 107 ? 3.685 -12.577 11.954 1.00 93.94 107 GLY A O 1
ATOM 847 N N . LEU A 1 108 ? 2.272 -11.914 13.563 1.00 94.50 108 LEU A N 1
ATOM 848 C CA . LEU A 1 108 ? 1.882 -13.267 13.992 1.00 94.50 108 LEU A CA 1
ATOM 849 C C . LEU A 1 108 ? 0.621 -13.813 13.312 1.00 94.50 108 LEU A C 1
ATOM 851 O O . LEU A 1 108 ? 0.340 -15.005 13.422 1.00 94.50 108 LEU A O 1
ATOM 855 N N . LEU A 1 109 ? -0.156 -12.961 12.639 1.00 95.69 109 LEU A N 1
ATOM 856 C CA . LEU A 1 109 ? -1.402 -13.354 11.982 1.00 95.69 109 LEU A CA 1
ATOM 857 C C . LEU A 1 109 ? -1.482 -12.840 10.545 1.00 95.69 109 LEU A C 1
ATOM 859 O O . LEU A 1 109 ? -1.639 -13.647 9.635 1.00 95.69 109 LEU A O 1
ATOM 863 N N . SER A 1 110 ? -1.368 -11.527 10.336 1.00 95.81 110 SER A N 1
ATOM 864 C CA . SER A 1 110 ? -1.579 -10.903 9.023 1.00 95.81 110 SER A CA 1
ATOM 865 C C . SER A 1 110 ? -0.539 -11.349 7.991 1.00 95.81 110 SER A C 1
ATOM 867 O O . SER A 1 110 ? -0.901 -11.933 6.970 1.00 95.81 110 SER A O 1
ATOM 869 N N . LEU A 1 111 ? 0.754 -11.155 8.273 1.00 93.88 111 LEU A N 1
ATOM 870 C CA . LEU A 1 111 ? 1.826 -11.504 7.335 1.00 93.88 111 LEU A CA 1
ATOM 871 C C . LEU A 1 111 ? 1.910 -13.012 7.045 1.00 93.88 111 LEU A C 1
ATOM 873 O O . LEU A 1 111 ? 2.003 -13.365 5.869 1.00 93.88 111 LEU A O 1
ATOM 877 N N . PRO A 1 112 ? 1.791 -13.922 8.037 1.00 93.94 112 PRO A N 1
ATOM 878 C CA . PRO A 1 112 ? 1.652 -15.350 7.759 1.00 93.94 112 PRO A CA 1
ATOM 879 C C . PRO A 1 112 ? 0.483 -15.677 6.822 1.00 93.94 112 PRO A C 1
ATOM 881 O O . PRO A 1 112 ? 0.623 -16.541 5.959 1.00 93.94 112 PRO A O 1
ATOM 884 N N . TYR A 1 113 ? -0.646 -14.968 6.943 1.00 93.00 113 TYR A N 1
ATOM 885 C CA . TYR A 1 113 ? -1.777 -15.134 6.029 1.00 93.00 113 TYR A CA 1
ATOM 886 C C . TYR A 1 113 ? -1.427 -14.692 4.602 1.00 93.00 113 TYR A C 1
ATOM 888 O O . TYR A 1 113 ? -1.767 -15.388 3.649 1.00 93.00 113 TYR A O 1
ATOM 896 N N . CYS A 1 114 ? -0.688 -13.588 4.444 1.00 91.94 114 CYS A N 1
ATOM 897 C CA . CYS A 1 114 ? -0.190 -13.155 3.135 1.00 91.94 114 CYS A CA 1
ATOM 898 C C . CYS A 1 114 ? 0.760 -14.182 2.505 1.00 91.94 114 CYS A C 1
ATOM 900 O O . CYS A 1 114 ? 0.714 -14.393 1.299 1.00 91.94 114 CYS A O 1
ATOM 902 N N . TYR A 1 115 ? 1.597 -14.859 3.294 1.00 89.56 115 TYR A N 1
ATOM 903 C CA . TYR A 1 115 ? 2.492 -15.901 2.771 1.00 89.56 115 TYR A CA 1
ATOM 904 C C . TYR A 1 115 ? 1.762 -17.189 2.383 1.00 89.56 115 TYR A C 1
ATOM 906 O O . TYR A 1 115 ? 2.261 -17.950 1.556 1.00 89.56 115 TYR A O 1
ATOM 914 N N . ALA A 1 116 ? 0.575 -17.426 2.946 1.00 89.50 116 ALA A N 1
ATOM 915 C CA . ALA A 1 116 ? -0.298 -18.519 2.536 1.00 89.50 116 ALA A CA 1
ATOM 916 C C . ALA A 1 116 ? -1.050 -18.224 1.221 1.00 89.50 116 ALA A C 1
ATOM 918 O O . ALA A 1 116 ? -1.553 -19.155 0.591 1.00 89.50 116 ALA A O 1
ATOM 919 N N . ALA A 1 117 ? -1.106 -16.961 0.778 1.00 84.94 117 ALA A N 1
ATOM 920 C CA . ALA A 1 117 ? -1.647 -16.582 -0.525 1.00 84.94 117 ALA A CA 1
ATOM 921 C C . ALA A 1 117 ? -0.616 -16.894 -1.625 1.00 84.94 117 ALA A C 1
ATOM 923 O O . ALA A 1 117 ? 0.232 -16.067 -1.960 1.00 84.94 117 ALA A O 1
ATOM 924 N N . ALA A 1 118 ? -0.667 -18.131 -2.134 1.00 81.12 118 ALA A N 1
ATOM 925 C CA . ALA A 1 118 ? 0.382 -18.753 -2.943 1.00 81.12 118 ALA A CA 1
ATOM 926 C C . ALA A 1 118 ? 0.924 -17.864 -4.074 1.00 81.12 118 ALA A C 1
ATOM 928 O O . ALA A 1 118 ? 2.135 -17.652 -4.138 1.00 81.12 118 ALA A O 1
ATOM 929 N N . ASP A 1 119 ? 0.048 -17.337 -4.931 1.00 82.12 119 ASP A N 1
ATOM 930 C CA . ASP A 1 119 ? 0.451 -16.582 -6.122 1.00 82.12 119 ASP A CA 1
ATOM 931 C C . ASP A 1 119 ? 1.048 -15.216 -5.750 1.00 82.12 119 ASP A C 1
ATOM 933 O O . ASP A 1 119 ? 2.151 -14.885 -6.191 1.00 82.12 119 ASP A O 1
ATOM 937 N N . GLY A 1 120 ? 0.418 -14.481 -4.828 1.00 80.38 120 GLY A N 1
ATOM 938 C CA . GLY A 1 120 ? 0.966 -13.233 -4.289 1.00 80.38 120 GLY A CA 1
ATOM 939 C C . GLY A 1 120 ? 2.328 -13.419 -3.601 1.00 80.38 120 GLY A C 1
ATOM 940 O O . GLY A 1 120 ? 3.242 -12.606 -3.773 1.00 80.38 120 GLY A O 1
ATOM 941 N N . ALA A 1 121 ? 2.527 -14.530 -2.883 1.00 85.94 121 ALA A N 1
ATOM 942 C CA . ALA A 1 121 ? 3.791 -14.839 -2.213 1.00 85.94 121 ALA A CA 1
ATOM 943 C C . ALA A 1 121 ? 4.952 -15.101 -3.196 1.00 85.94 121 ALA A C 1
ATOM 945 O O . ALA A 1 121 ? 6.111 -14.833 -2.857 1.00 85.94 121 ALA A O 1
ATOM 946 N N . ARG A 1 122 ? 4.676 -15.550 -4.434 1.00 89.06 122 ARG A N 1
ATOM 947 C CA . ARG A 1 122 ? 5.709 -15.751 -5.475 1.00 89.06 122 ARG A CA 1
ATOM 948 C C . ARG A 1 122 ? 6.456 -14.465 -5.803 1.00 89.06 122 ARG A C 1
ATOM 950 O O . ARG A 1 122 ? 7.660 -14.507 -6.049 1.00 89.06 122 ARG A O 1
ATOM 957 N N . VAL A 1 123 ? 5.774 -13.321 -5.763 1.00 87.69 123 VAL A N 1
ATOM 958 C CA . VAL A 1 123 ? 6.392 -12.013 -6.023 1.00 87.69 123 VAL A CA 1
ATOM 959 C C . VAL A 1 123 ? 7.503 -11.724 -5.012 1.00 87.69 123 VAL A C 1
ATOM 961 O O . VAL A 1 123 ? 8.571 -11.217 -5.361 1.00 87.69 123 VAL A O 1
ATOM 964 N N . LEU A 1 124 ? 7.280 -12.077 -3.744 1.00 85.25 124 LEU A N 1
ATOM 965 C CA . LEU A 1 124 ? 8.258 -11.870 -2.679 1.00 85.25 124 LEU A CA 1
ATOM 966 C C . LEU A 1 124 ? 9.485 -12.761 -2.874 1.00 85.25 124 LEU A C 1
ATOM 968 O O . LEU A 1 124 ? 10.611 -12.278 -2.721 1.00 85.25 124 LEU A O 1
ATOM 972 N N . ASP A 1 125 ? 9.259 -14.018 -3.262 1.00 86.25 125 ASP A N 1
ATOM 973 C CA . ASP A 1 125 ? 10.311 -14.995 -3.540 1.00 86.25 125 ASP A CA 1
ATOM 974 C C . ASP A 1 125 ? 11.215 -14.553 -4.698 1.00 86.25 125 ASP A C 1
ATOM 976 O O . ASP A 1 125 ? 12.441 -14.544 -4.561 1.00 86.25 125 ASP A O 1
ATOM 980 N N . LEU A 1 126 ? 10.600 -14.113 -5.800 1.00 86.94 126 LEU A N 1
ATOM 981 C CA . LEU A 1 126 ? 11.297 -13.665 -7.007 1.00 86.94 126 LEU A CA 1
ATOM 982 C C . LEU A 1 126 ? 12.009 -12.327 -6.827 1.00 86.94 126 LEU A C 1
ATOM 984 O O . LEU A 1 126 ? 13.016 -12.084 -7.485 1.00 86.94 126 LEU A O 1
ATOM 988 N N . SER A 1 127 ? 11.533 -11.475 -5.915 1.00 82.81 127 SER A N 1
ATOM 989 C CA . SER A 1 127 ? 12.250 -10.247 -5.559 1.00 82.81 127 SER A CA 1
ATOM 990 C C . SER A 1 127 ? 13.562 -10.516 -4.809 1.00 82.81 127 SER A C 1
ATOM 992 O O . SER A 1 127 ? 14.358 -9.596 -4.641 1.00 82.81 127 SER A O 1
ATOM 994 N N . GLU A 1 128 ? 13.747 -11.732 -4.274 1.00 85.25 128 GLU A N 1
ATOM 995 C CA . GLU A 1 128 ? 14.843 -12.184 -3.397 1.00 85.25 128 GLU A CA 1
ATOM 996 C C . GLU A 1 128 ? 15.032 -11.390 -2.090 1.00 85.25 128 GLU A C 1
ATOM 998 O O . GLU A 1 128 ? 15.749 -11.823 -1.187 1.00 85.25 128 GLU A O 1
ATOM 1003 N N . ARG A 1 129 ? 14.350 -10.253 -1.916 1.00 82.19 129 ARG A N 1
ATOM 1004 C CA . ARG A 1 129 ? 14.492 -9.379 -0.743 1.00 82.19 129 ARG A CA 1
ATOM 1005 C C . ARG A 1 129 ? 14.085 -10.073 0.551 1.00 82.19 129 ARG A C 1
ATOM 1007 O O . ARG A 1 129 ? 14.696 -9.814 1.578 1.00 82.19 129 ARG A O 1
ATOM 1014 N N . ILE A 1 130 ? 13.085 -10.955 0.503 1.00 82.69 130 ILE A N 1
ATOM 1015 C CA . ILE A 1 130 ? 12.651 -11.723 1.677 1.00 82.69 130 ILE A CA 1
ATOM 1016 C C . ILE A 1 130 ? 13.684 -12.782 2.098 1.00 82.69 130 ILE A C 1
ATOM 1018 O O . ILE A 1 130 ? 13.723 -13.156 3.261 1.00 82.69 130 ILE A O 1
ATOM 1022 N N . LYS A 1 131 ? 14.548 -13.231 1.175 1.00 85.75 131 LYS A N 1
ATOM 1023 C CA . LYS A 1 131 ? 15.640 -14.178 1.457 1.00 85.75 131 LYS A CA 1
ATOM 1024 C C . LYS A 1 131 ? 16.888 -13.452 1.950 1.00 85.75 131 LYS A C 1
ATOM 1026 O O . LYS A 1 131 ? 17.513 -13.876 2.911 1.00 85.75 131 LYS A O 1
ATOM 1031 N N . ASN A 1 132 ? 17.224 -12.345 1.289 1.00 88.19 132 ASN A N 1
ATOM 1032 C CA . ASN A 1 132 ? 18.501 -11.660 1.482 1.00 88.19 132 ASN A CA 1
ATOM 1033 C C . ASN A 1 132 ? 18.455 -10.563 2.559 1.00 88.19 132 ASN A C 1
ATOM 1035 O O . ASN A 1 132 ? 19.498 -10.218 3.102 1.00 88.19 132 ASN A O 1
ATOM 1039 N N . LYS A 1 133 ? 17.280 -9.968 2.817 1.00 88.94 133 LYS A N 1
ATOM 1040 C CA . LYS A 1 133 ? 17.067 -8.871 3.785 1.00 88.94 133 LYS A CA 1
ATOM 1041 C C . LYS A 1 133 ? 15.690 -8.970 4.479 1.00 88.94 133 LYS A C 1
ATOM 1043 O O . LYS A 1 133 ? 14.885 -8.032 4.372 1.00 88.94 133 LYS A O 1
ATOM 1048 N N . PRO A 1 134 ? 15.360 -10.105 5.122 1.00 87.19 134 PRO A N 1
ATOM 1049 C CA . PRO A 1 134 ? 14.042 -10.337 5.721 1.00 87.19 134 PRO A CA 1
ATOM 1050 C C . PRO A 1 134 ? 13.660 -9.287 6.773 1.00 87.19 134 PRO A C 1
ATOM 1052 O O . PRO A 1 134 ? 12.533 -8.796 6.769 1.00 87.19 134 PRO A O 1
ATOM 1055 N N . GLU A 1 135 ? 14.597 -8.892 7.633 1.00 90.12 135 GLU A N 1
ATOM 1056 C CA . GLU A 1 135 ? 14.399 -7.895 8.687 1.00 90.12 135 GLU A CA 1
ATOM 1057 C C . GLU A 1 135 ? 14.061 -6.518 8.113 1.00 90.12 135 GLU A C 1
ATOM 1059 O O . GLU A 1 135 ? 13.137 -5.853 8.575 1.00 90.12 135 GLU A O 1
ATOM 1064 N N . HIS A 1 136 ? 14.740 -6.122 7.036 1.00 87.75 136 HIS A N 1
ATOM 1065 C CA . HIS A 1 136 ? 14.464 -4.860 6.361 1.00 87.75 136 HIS A CA 1
ATOM 1066 C C . HIS A 1 136 ? 13.074 -4.866 5.718 1.00 87.75 136 HIS A C 1
ATOM 1068 O O . HIS A 1 136 ? 12.366 -3.866 5.774 1.00 87.75 136 HIS A O 1
ATOM 1074 N N . ARG A 1 137 ? 12.658 -5.982 5.105 1.00 88.06 137 ARG A N 1
ATOM 1075 C CA . ARG A 1 137 ? 11.316 -6.110 4.509 1.00 88.06 137 ARG A CA 1
ATOM 1076 C C . ARG A 1 137 ? 10.209 -6.074 5.559 1.00 88.06 137 ARG A C 1
ATOM 1078 O O . ARG A 1 137 ? 9.157 -5.479 5.319 1.00 88.06 137 ARG A O 1
ATOM 1085 N N . LEU A 1 138 ? 10.450 -6.697 6.711 1.00 90.56 138 LEU A N 1
ATOM 1086 C CA . LEU A 1 138 ? 9.522 -6.659 7.833 1.00 90.56 138 LEU A CA 1
ATOM 1087 C C . LEU A 1 138 ? 9.379 -5.231 8.375 1.00 90.56 138 LEU A C 1
ATOM 1089 O O . LEU A 1 138 ? 8.255 -4.758 8.539 1.00 90.56 138 LEU A O 1
ATOM 1093 N N . ASN A 1 139 ? 10.498 -4.528 8.565 1.00 92.81 139 ASN A N 1
ATOM 1094 C CA . ASN A 1 139 ? 10.496 -3.145 9.039 1.00 92.81 139 ASN A CA 1
ATOM 1095 C C . ASN A 1 139 ? 9.815 -2.194 8.046 1.00 92.81 139 ASN A C 1
ATOM 1097 O O . ASN A 1 139 ? 8.964 -1.428 8.468 1.00 92.81 139 ASN A O 1
ATOM 1101 N N . GLU A 1 140 ? 10.065 -2.312 6.736 1.00 93.00 140 GLU A N 1
ATOM 1102 C CA . GLU A 1 140 ? 9.356 -1.511 5.717 1.00 93.00 140 GLU A CA 1
ATOM 1103 C C . GLU A 1 140 ? 7.831 -1.657 5.809 1.00 93.00 140 GLU A C 1
ATOM 1105 O O . GLU A 1 140 ? 7.089 -0.697 5.610 1.00 93.00 140 GLU A O 1
ATOM 1110 N N . THR A 1 141 ? 7.357 -2.868 6.109 1.00 94.56 141 THR A N 1
ATOM 1111 C CA . THR A 1 141 ? 5.923 -3.126 6.256 1.00 94.56 141 THR A CA 1
ATOM 1112 C C . THR A 1 141 ? 5.382 -2.508 7.542 1.00 94.56 141 THR A C 1
ATOM 1114 O O . THR A 1 141 ? 4.299 -1.925 7.537 1.00 94.56 141 THR A O 1
ATOM 1117 N N . ALA A 1 142 ? 6.133 -2.613 8.640 1.00 96.00 142 ALA A N 1
ATOM 1118 C CA . ALA A 1 142 ? 5.766 -1.994 9.906 1.00 96.00 142 ALA A CA 1
ATOM 1119 C C . ALA A 1 142 ? 5.742 -0.461 9.803 1.00 96.00 142 ALA A C 1
ATOM 1121 O O . ALA A 1 142 ? 4.770 0.155 10.236 1.00 96.00 142 ALA A O 1
ATOM 1122 N N . ASP A 1 143 ? 6.763 0.134 9.185 1.00 96.38 143 ASP A N 1
ATOM 1123 C CA . ASP A 1 143 ? 6.868 1.573 8.934 1.00 96.38 143 ASP A CA 1
ATOM 1124 C C . ASP A 1 143 ? 5.688 2.064 8.096 1.00 96.38 143 ASP A C 1
ATOM 1126 O O . ASP A 1 143 ? 5.049 3.048 8.457 1.00 96.38 143 ASP A O 1
ATOM 1130 N N . PHE A 1 144 ? 5.322 1.334 7.036 1.00 97.50 144 PHE A N 1
ATOM 1131 C CA . PHE A 1 144 ? 4.150 1.674 6.231 1.00 97.50 144 PHE A CA 1
ATOM 1132 C C . PHE A 1 144 ? 2.862 1.710 7.064 1.00 97.50 144 PHE A C 1
ATOM 1134 O O . PHE A 1 144 ? 2.107 2.676 6.970 1.00 97.50 144 PHE A O 1
ATOM 1141 N N . VAL A 1 145 ? 2.616 0.690 7.898 1.00 97.94 145 VAL A N 1
ATOM 1142 C CA . VAL A 1 145 ? 1.433 0.652 8.776 1.00 97.94 145 VAL A CA 1
ATOM 1143 C C . VAL A 1 145 ? 1.439 1.839 9.740 1.00 97.94 145 VAL A C 1
ATOM 1145 O O . VAL A 1 145 ? 0.415 2.501 9.888 1.00 97.94 145 VAL A O 1
ATOM 1148 N N . TRP A 1 146 ? 2.577 2.150 10.361 1.00 97.00 146 TRP A N 1
ATOM 1149 C CA . TRP A 1 146 ? 2.694 3.323 11.227 1.00 97.00 146 TRP A CA 1
ATOM 1150 C C . TRP A 1 146 ? 2.412 4.623 10.476 1.00 97.00 146 TRP A C 1
ATOM 1152 O O . TRP A 1 146 ? 1.632 5.441 10.958 1.00 97.00 146 TRP A O 1
ATOM 1162 N N . ASP A 1 147 ? 2.988 4.799 9.291 1.00 97.19 147 ASP A N 1
ATOM 1163 C CA . ASP A 1 147 ? 2.873 6.031 8.516 1.00 97.19 147 ASP A CA 1
ATOM 1164 C C . ASP A 1 147 ? 1.435 6.331 8.076 1.00 97.19 147 ASP A C 1
ATOM 1166 O O . ASP A 1 147 ? 1.032 7.497 8.080 1.00 97.19 147 ASP A O 1
ATOM 1170 N N . VAL A 1 148 ? 0.657 5.308 7.699 1.00 96.94 148 VAL A N 1
ATOM 1171 C CA . VAL A 1 148 ? -0.725 5.491 7.210 1.00 96.94 148 VAL A CA 1
ATOM 1172 C C . VAL A 1 148 ? -1.770 5.487 8.326 1.00 96.94 148 VAL A C 1
ATOM 1174 O O . VAL A 1 148 ? -2.844 6.061 8.152 1.00 96.94 148 VAL A O 1
ATOM 1177 N N . MET A 1 149 ? -1.459 4.886 9.479 1.00 97.12 149 MET A N 1
ATOM 1178 C CA . MET A 1 149 ? -2.389 4.783 10.611 1.00 97.12 149 MET A CA 1
ATOM 1179 C C . MET A 1 149 ? -2.140 5.824 11.710 1.00 97.12 149 MET A C 1
ATOM 1181 O O . MET A 1 149 ? -2.976 5.975 12.605 1.00 97.12 149 MET A O 1
ATOM 1185 N N . ALA A 1 150 ? -1.013 6.543 11.663 1.00 93.19 150 ALA A N 1
ATOM 1186 C CA . ALA A 1 150 ? -0.648 7.547 12.656 1.00 93.19 150 ALA A CA 1
ATOM 1187 C C . ALA A 1 150 ? -1.663 8.704 12.763 1.00 93.19 150 ALA A C 1
ATOM 1189 O O . ALA A 1 150 ? -2.302 9.090 11.775 1.00 93.19 150 ALA A O 1
ATOM 1190 N N . PRO A 1 151 ? -1.753 9.344 13.946 1.00 90.62 151 PRO A N 1
ATOM 1191 C CA . PRO A 1 151 ? -2.335 10.675 14.074 1.00 90.62 151 PRO A CA 1
ATOM 1192 C C . PRO A 1 151 ? -1.761 11.620 13.025 1.00 90.62 151 PRO A C 1
ATOM 1194 O O . PRO A 1 151 ? -0.552 11.669 12.821 1.00 90.62 151 PRO A O 1
ATOM 1197 N N . ASN A 1 152 ? -2.638 12.365 12.351 1.00 91.19 152 ASN A N 1
ATOM 1198 C CA . ASN A 1 152 ? -2.263 13.321 11.309 1.00 91.19 152 ASN A CA 1
ATOM 1199 C C . ASN A 1 152 ? -1.529 12.710 10.098 1.00 91.19 152 ASN A C 1
ATOM 1201 O O . ASN A 1 152 ? -0.922 13.461 9.341 1.00 91.19 152 ASN A O 1
ATOM 1205 N N . ALA A 1 153 ? -1.627 11.394 9.844 1.00 95.56 153 ALA A N 1
ATOM 1206 C CA . ALA A 1 153 ? -0.988 10.733 8.695 1.00 95.56 153 ALA A CA 1
ATOM 1207 C C . ALA A 1 153 ? -1.194 11.481 7.364 1.00 95.56 153 ALA A C 1
ATOM 1209 O O . ALA A 1 153 ? -0.272 11.583 6.558 1.00 95.56 153 ALA A O 1
ATOM 1210 N N . PHE A 1 154 ? -2.374 12.069 7.156 1.00 94.56 154 PHE A N 1
ATOM 1211 C CA . PHE A 1 154 ? -2.745 12.800 5.938 1.00 94.56 154 PHE A CA 1
ATOM 1212 C C . PHE A 1 154 ? -2.694 14.335 6.074 1.00 94.56 154 PHE A C 1
ATOM 1214 O O . PHE A 1 154 ? -3.177 15.047 5.193 1.00 94.56 154 PHE A O 1
ATOM 1221 N N . ALA A 1 155 ? -2.143 14.866 7.168 1.00 93.75 155 ALA A N 1
ATOM 1222 C CA . ALA A 1 155 ? -1.836 16.290 7.311 1.00 93.75 155 ALA A CA 1
ATOM 1223 C C . ALA A 1 155 ? -0.556 16.651 6.526 1.00 93.75 155 ALA A C 1
ATOM 1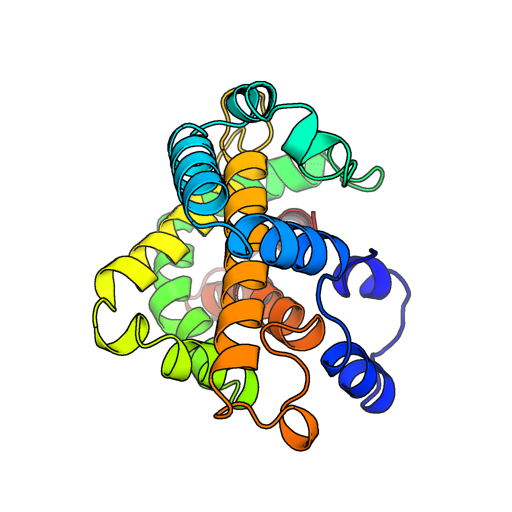225 O O . ALA A 1 155 ? 0.185 15.749 6.134 1.00 93.75 155 ALA A O 1
ATOM 1226 N N . PRO A 1 156 ? -0.259 17.940 6.277 1.00 92.94 156 PRO A N 1
ATOM 1227 C CA . PRO A 1 156 ? 0.931 18.341 5.520 1.00 92.94 156 PRO A CA 1
ATOM 1228 C C . PRO A 1 156 ? 2.264 17.789 6.072 1.00 92.94 156 PRO A C 1
ATOM 1230 O O . PRO A 1 156 ? 3.135 17.397 5.300 1.00 92.94 156 PRO A O 1
ATOM 1233 N N . ASP A 1 157 ? 2.417 17.721 7.391 1.00 94.31 157 ASP A N 1
ATOM 1234 C CA . ASP A 1 157 ? 3.588 17.185 8.100 1.00 94.31 157 ASP A CA 1
ATOM 1235 C C . ASP A 1 157 ? 3.519 15.668 8.364 1.00 94.31 157 ASP A C 1
ATOM 1237 O O . ASP A 1 157 ? 4.500 15.068 8.803 1.00 94.31 157 ASP A O 1
ATOM 1241 N N . GLY A 1 158 ? 2.380 15.038 8.065 1.00 95.56 158 GLY A N 1
ATOM 1242 C CA . GLY A 1 158 ? 2.200 13.590 8.112 1.00 95.56 158 GLY A CA 1
ATOM 1243 C C . GLY A 1 158 ? 2.934 12.860 6.987 1.00 95.56 158 GLY A C 1
ATOM 1244 O O . GLY A 1 158 ? 3.539 13.473 6.108 1.00 95.56 158 GLY A O 1
ATOM 1245 N N . LYS A 1 159 ? 2.860 11.526 6.993 1.00 96.25 159 LYS A N 1
ATOM 1246 C CA . LYS A 1 159 ? 3.591 10.660 6.050 1.00 96.25 159 LYS A CA 1
ATOM 1247 C C . LYS A 1 159 ? 2.711 9.793 5.150 1.00 96.25 159 LYS A C 1
ATOM 1249 O O . LYS A 1 159 ? 3.220 9.187 4.216 1.00 96.25 159 LYS A O 1
ATOM 1254 N N . GLY A 1 160 ? 1.404 9.737 5.393 1.00 95.31 160 GLY A N 1
ATOM 1255 C CA . GLY A 1 160 ? 0.479 8.814 4.737 1.00 95.31 160 GLY A CA 1
ATOM 1256 C C . GLY A 1 160 ? 0.518 8.882 3.209 1.00 95.31 160 GLY A C 1
ATOM 1257 O O . GLY A 1 160 ? 0.747 7.862 2.563 1.00 95.31 160 GLY A O 1
ATOM 1258 N N . PHE A 1 161 ? 0.373 10.071 2.610 1.00 93.56 161 PHE A N 1
ATOM 1259 C CA . PHE A 1 161 ? 0.436 10.212 1.147 1.00 93.56 161 PHE A CA 1
ATOM 1260 C C . PHE A 1 161 ? 1.818 9.849 0.597 1.00 93.56 161 PHE A C 1
ATOM 1262 O O . PHE A 1 161 ? 1.917 9.136 -0.403 1.00 93.56 161 PHE A O 1
ATOM 1269 N N . ALA A 1 162 ? 2.882 10.309 1.259 1.00 92.44 162 ALA A N 1
ATOM 1270 C CA . ALA A 1 162 ? 4.256 10.014 0.865 1.00 92.44 162 ALA A CA 1
ATOM 1271 C C . ALA A 1 162 ? 4.545 8.502 0.870 1.00 92.44 162 ALA A C 1
ATOM 1273 O O . ALA A 1 162 ? 5.076 7.969 -0.109 1.00 92.44 162 ALA A O 1
ATOM 1274 N N . SER A 1 163 ? 4.157 7.798 1.931 1.00 94.56 163 SER A N 1
ATOM 1275 C CA . SER A 1 163 ? 4.396 6.362 2.080 1.00 94.56 163 SER A CA 1
ATOM 1276 C C . SER A 1 163 ? 3.525 5.533 1.133 1.00 94.56 163 SER A C 1
ATOM 1278 O O . SER A 1 163 ? 4.036 4.601 0.509 1.00 94.56 163 SER A O 1
ATOM 1280 N N . ILE A 1 164 ? 2.262 5.917 0.906 1.00 93.19 164 ILE A N 1
ATOM 1281 C CA . ILE A 1 164 ? 1.397 5.291 -0.110 1.00 93.19 164 ILE A CA 1
ATOM 1282 C C . ILE A 1 164 ? 2.002 5.430 -1.511 1.00 93.19 164 ILE A C 1
ATOM 1284 O O . ILE A 1 164 ? 2.084 4.440 -2.241 1.00 93.19 164 ILE A O 1
ATOM 1288 N N . LEU A 1 165 ? 2.473 6.625 -1.888 1.00 90.31 165 LEU A N 1
ATOM 1289 C CA . LEU A 1 165 ? 3.105 6.843 -3.191 1.00 90.31 165 LEU A CA 1
ATOM 1290 C C . LEU A 1 165 ? 4.341 5.953 -3.367 1.00 90.31 165 LEU A C 1
ATOM 1292 O O . LEU A 1 165 ? 4.484 5.293 -4.397 1.00 90.31 165 LEU A O 1
ATOM 1296 N N . LYS A 1 166 ? 5.218 5.901 -2.358 1.00 91.44 166 LYS A N 1
ATOM 1297 C CA . LYS A 1 166 ? 6.425 5.064 -2.398 1.00 91.44 166 LYS A CA 1
ATOM 1298 C C . LYS A 1 166 ? 6.094 3.586 -2.573 1.00 91.44 166 LYS A C 1
ATOM 1300 O O . LYS A 1 166 ? 6.711 2.934 -3.411 1.00 91.44 166 LYS A O 1
ATOM 1305 N N . VAL A 1 167 ? 5.115 3.064 -1.831 1.00 93.62 167 VAL A N 1
ATOM 1306 C CA . VAL A 1 167 ? 4.688 1.662 -1.958 1.00 93.62 167 VAL A CA 1
ATOM 1307 C C . VAL A 1 167 ? 4.066 1.394 -3.330 1.00 93.62 167 VAL A C 1
ATOM 1309 O O . VAL A 1 167 ? 4.414 0.400 -3.966 1.00 93.62 167 VAL A O 1
ATOM 1312 N N . ARG A 1 168 ? 3.226 2.299 -3.851 1.00 92.31 168 ARG A N 1
ATOM 1313 C CA . ARG A 1 168 ? 2.648 2.172 -5.201 1.00 92.31 168 ARG A CA 1
ATOM 1314 C C . ARG A 1 168 ? 3.737 2.083 -6.278 1.00 92.31 168 ARG A C 1
ATOM 1316 O O . ARG A 1 168 ? 3.698 1.189 -7.123 1.00 92.31 168 ARG A O 1
ATOM 1323 N N . LEU A 1 169 ? 4.736 2.965 -6.223 1.00 91.44 16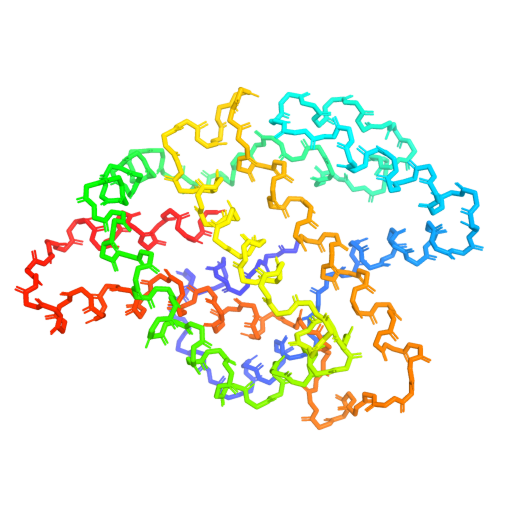9 LEU A N 1
ATOM 1324 C CA . LEU A 1 169 ? 5.857 2.977 -7.171 1.00 91.44 169 LEU A CA 1
ATOM 1325 C C . LEU A 1 169 ? 6.793 1.775 -6.988 1.00 91.44 169 LEU A C 1
ATOM 1327 O O . LEU A 1 169 ? 7.309 1.240 -7.969 1.00 91.44 169 LEU A O 1
ATOM 1331 N N . LEU A 1 170 ? 6.975 1.304 -5.752 1.00 92.31 170 LEU A N 1
ATOM 1332 C CA . LEU A 1 170 ? 7.685 0.058 -5.470 1.00 92.31 170 LEU A CA 1
ATOM 1333 C C . LEU A 1 170 ? 6.979 -1.138 -6.124 1.00 92.31 170 LEU A C 1
ATOM 1335 O O . LEU A 1 170 ? 7.650 -1.975 -6.723 1.00 92.31 170 LEU A O 1
ATOM 1339 N N . HIS A 1 171 ? 5.648 -1.219 -6.048 1.00 94.19 171 HIS A N 1
ATOM 1340 C CA . HIS A 1 171 ? 4.877 -2.280 -6.703 1.00 94.19 171 HIS A CA 1
ATOM 1341 C C . HIS A 1 171 ? 5.036 -2.251 -8.229 1.00 94.19 171 HIS A C 1
ATOM 1343 O O . HIS A 1 171 ? 5.259 -3.300 -8.833 1.00 94.19 171 HIS A O 1
ATOM 1349 N N . ALA A 1 172 ? 5.015 -1.066 -8.844 1.00 93.50 172 ALA A N 1
ATOM 1350 C CA . ALA A 1 172 ? 5.276 -0.911 -10.276 1.00 93.50 172 ALA A CA 1
ATOM 1351 C C . ALA A 1 172 ? 6.707 -1.334 -10.663 1.00 93.50 172 ALA A C 1
ATOM 1353 O O . ALA A 1 172 ? 6.907 -2.076 -11.626 1.00 93.50 172 ALA A O 1
ATOM 1354 N N . ALA A 1 173 ? 7.713 -0.966 -9.862 1.00 93.38 173 ALA A N 1
ATOM 1355 C CA . ALA A 1 173 ? 9.093 -1.422 -10.051 1.00 93.38 173 ALA A CA 1
ATOM 1356 C C . ALA A 1 173 ? 9.236 -2.946 -9.922 1.00 93.38 173 ALA A C 1
ATOM 1358 O O . ALA A 1 173 ? 9.956 -3.570 -10.702 1.00 93.38 173 ALA A O 1
ATOM 1359 N N . ILE A 1 174 ? 8.538 -3.560 -8.964 1.00 92.88 174 ILE A N 1
ATOM 1360 C CA . ILE A 1 174 ? 8.504 -5.016 -8.804 1.00 92.88 174 ILE A CA 1
ATOM 1361 C C . ILE A 1 174 ? 7.894 -5.676 -10.043 1.00 92.88 174 ILE A C 1
ATOM 1363 O O . ILE A 1 174 ? 8.484 -6.629 -10.551 1.00 92.88 174 ILE A O 1
ATOM 1367 N N . ARG A 1 175 ? 6.771 -5.163 -10.563 1.00 94.31 175 ARG A N 1
ATOM 1368 C CA . ARG A 1 175 ? 6.170 -5.660 -11.811 1.00 94.31 175 ARG A CA 1
ATOM 1369 C C . ARG A 1 175 ? 7.144 -5.571 -12.982 1.00 94.31 175 ARG A C 1
ATOM 1371 O O . ARG A 1 175 ? 7.346 -6.578 -13.653 1.00 94.31 175 ARG A O 1
ATOM 1378 N N . PHE A 1 176 ? 7.819 -4.432 -13.155 1.00 93.75 176 PHE A N 1
ATOM 1379 C CA . PHE A 1 176 ? 8.827 -4.245 -14.204 1.00 93.75 176 PHE A CA 1
ATOM 1380 C C . PHE A 1 176 ? 9.931 -5.315 -14.156 1.00 93.75 176 PHE A C 1
ATOM 1382 O O . PHE A 1 176 ? 10.219 -5.958 -15.162 1.00 93.75 176 PHE A O 1
ATOM 1389 N N . TYR A 1 177 ? 10.552 -5.545 -12.994 1.00 92.62 177 TYR A N 1
ATOM 1390 C CA . TYR A 1 177 ? 11.619 -6.550 -12.885 1.00 92.62 177 TYR A CA 1
ATOM 1391 C C . TYR A 1 177 ? 11.102 -7.986 -12.988 1.00 92.62 177 TYR A C 1
ATOM 1393 O O . TYR A 1 177 ? 11.785 -8.844 -13.548 1.00 92.62 177 TYR A O 1
ATOM 1401 N N . THR A 1 178 ? 9.906 -8.251 -12.462 1.00 91.25 178 THR A N 1
ATOM 1402 C CA . THR A 1 178 ? 9.285 -9.579 -12.511 1.00 91.25 178 THR A CA 1
ATOM 1403 C C . THR A 1 178 ? 8.991 -9.981 -13.954 1.00 91.25 178 THR A C 1
ATOM 1405 O O . THR A 1 178 ? 9.357 -11.086 -14.352 1.00 91.25 178 THR A O 1
ATOM 1408 N N . ASP A 1 179 ? 8.449 -9.063 -14.757 1.00 88.69 179 ASP A N 1
ATOM 1409 C CA . ASP A 1 179 ? 8.222 -9.252 -16.194 1.00 88.69 179 ASP A CA 1
ATOM 1410 C C . ASP A 1 179 ? 9.534 -9.546 -16.946 1.00 88.69 179 ASP A C 1
ATOM 1412 O O . ASP A 1 179 ? 9.648 -10.525 -17.685 1.00 88.69 179 ASP A O 1
ATOM 1416 N N . LYS A 1 180 ? 10.598 -8.784 -16.658 1.00 88.88 180 LYS A N 1
ATOM 1417 C CA . LYS A 1 180 ? 11.929 -8.993 -17.261 1.00 88.88 180 LYS A CA 1
ATOM 1418 C C . LYS A 1 180 ? 12.621 -10.291 -16.843 1.00 88.88 180 LYS A C 1
ATOM 1420 O O . LYS A 1 180 ? 13.545 -10.721 -17.528 1.00 88.88 180 LYS A O 1
ATOM 1425 N N . SER A 1 181 ? 12.218 -10.903 -15.731 1.00 88.69 181 SER A N 1
ATOM 1426 C CA . SER A 1 181 ? 12.899 -12.079 -15.180 1.00 88.69 181 SER A CA 1
ATOM 1427 C C . SER A 1 181 ? 12.640 -13.378 -15.947 1.00 88.69 181 SER A C 1
ATOM 1429 O O . SER A 1 181 ? 13.329 -14.354 -15.666 1.00 88.69 181 SER A O 1
ATOM 1431 N N . SER A 1 182 ? 11.618 -13.409 -16.819 1.00 85.38 182 SER A N 1
ATOM 1432 C CA . SER A 1 182 ? 11.066 -14.600 -17.497 1.00 85.38 182 SER A CA 1
ATOM 1433 C C . SER A 1 182 ? 10.677 -15.780 -16.587 1.00 85.38 182 SER A C 1
ATOM 1435 O O . SER A 1 182 ? 10.289 -16.839 -17.076 1.00 85.38 182 SER A O 1
ATOM 1437 N N . LYS A 1 183 ? 10.718 -15.599 -15.260 1.00 90.50 183 LYS A N 1
ATOM 1438 C CA . LYS A 1 183 ? 10.342 -16.602 -14.250 1.00 90.50 183 LYS A CA 1
ATOM 1439 C C . LYS A 1 183 ? 8.870 -16.520 -13.838 1.00 90.50 183 LYS A C 1
ATOM 1441 O O . LYS A 1 183 ? 8.398 -17.387 -13.107 1.00 90.50 183 LYS A O 1
ATOM 1446 N N . TRP A 1 184 ? 8.163 -15.468 -14.248 1.00 93.50 184 TRP A N 1
ATOM 1447 C CA . TRP A 1 184 ? 6.767 -15.247 -13.886 1.00 93.50 184 TRP A CA 1
ATOM 1448 C C . TRP A 1 184 ? 5.815 -15.919 -14.874 1.00 93.50 184 TRP A C 1
ATOM 1450 O O . TRP A 1 184 ? 5.870 -15.649 -16.072 1.00 93.50 184 TRP A O 1
ATOM 1460 N N . ASN A 1 185 ? 4.911 -16.758 -14.372 1.00 91.62 185 ASN A N 1
ATOM 1461 C CA . ASN A 1 185 ? 3.861 -17.375 -15.172 1.00 91.62 185 ASN A CA 1
ATOM 1462 C C . ASN A 1 185 ? 2.566 -16.557 -15.065 1.00 91.62 185 ASN A C 1
ATOM 1464 O O . ASN A 1 185 ? 1.702 -16.840 -14.239 1.00 91.62 185 ASN A O 1
ATOM 1468 N N . ALA A 1 186 ? 2.432 -15.530 -15.908 1.00 91.19 186 ALA A N 1
ATOM 1469 C CA . ALA A 1 186 ? 1.261 -14.652 -15.888 1.00 91.19 186 ALA A CA 1
ATOM 1470 C C . ALA A 1 186 ? -0.052 -15.364 -16.263 1.00 91.19 186 ALA A C 1
ATOM 1472 O O . ALA A 1 186 ? -1.118 -14.926 -15.831 1.00 91.19 186 ALA A O 1
ATOM 1473 N N . ALA A 1 187 ? 0.016 -16.447 -17.047 1.00 90.25 187 ALA A N 1
ATOM 1474 C CA . ALA A 1 187 ? -1.165 -17.195 -17.469 1.00 90.25 187 ALA A CA 1
ATOM 1475 C C . ALA A 1 187 ? -1.856 -17.873 -16.277 1.00 90.25 187 ALA A C 1
ATOM 1477 O O . ALA A 1 187 ? -3.075 -17.788 -16.154 1.00 90.25 187 ALA A O 1
ATOM 1478 N N . ASP A 1 188 ? -1.069 -18.467 -15.377 1.00 90.06 188 ASP A N 1
ATOM 1479 C CA . ASP A 1 188 ? -1.599 -19.182 -14.213 1.00 90.06 188 ASP A CA 1
ATOM 1480 C C . ASP A 1 188 ? -1.706 -18.290 -12.968 1.00 90.06 188 ASP A C 1
ATOM 1482 O O . ASP A 1 188 ? -2.602 -18.479 -12.147 1.00 90.06 188 ASP A O 1
ATOM 1486 N N . TRP A 1 189 ? -0.798 -17.319 -12.807 1.00 91.81 189 TRP A N 1
ATOM 1487 C CA . TRP A 1 189 ? -0.697 -16.517 -11.580 1.00 91.81 189 TRP A CA 1
ATOM 1488 C C . TRP A 1 189 ? -1.351 -15.135 -11.688 1.00 91.81 189 TRP A C 1
ATOM 1490 O O . TRP A 1 189 ? -1.599 -14.500 -10.662 1.00 91.81 189 TRP A O 1
ATOM 1500 N N . GLY A 1 190 ? -1.695 -14.678 -12.893 1.00 93.56 190 GLY A N 1
ATOM 1501 C CA . GLY A 1 190 ? -2.120 -13.300 -13.138 1.00 93.56 190 GLY A CA 1
ATOM 1502 C C . GLY A 1 190 ? -0.945 -12.323 -13.154 1.00 93.56 190 GLY A C 1
ATOM 1503 O O . GLY A 1 190 ? 0.221 -12.719 -13.180 1.00 93.56 190 GLY A O 1
ATOM 1504 N N . LEU A 1 191 ? -1.233 -11.023 -13.158 1.00 94.62 191 LEU A N 1
ATOM 1505 C CA . LEU A 1 191 ? -0.192 -9.999 -13.077 1.00 94.62 191 LEU A CA 1
ATOM 1506 C C . LEU A 1 191 ? 0.416 -9.962 -11.661 1.00 94.62 191 LEU A C 1
ATOM 1508 O O . LEU A 1 191 ? -0.317 -10.135 -10.685 1.00 94.62 191 LEU A O 1
ATOM 1512 N N . PRO A 1 192 ? 1.727 -9.701 -11.503 1.00 94.50 192 PRO A N 1
ATOM 1513 C CA . PRO A 1 192 ? 2.322 -9.548 -10.178 1.00 94.50 192 PRO A CA 1
ATOM 1514 C C . PRO A 1 192 ? 1.695 -8.357 -9.441 1.00 94.50 192 PRO A C 1
ATOM 1516 O O . PRO A 1 192 ? 1.579 -7.276 -10.017 1.00 94.50 192 PRO A O 1
ATOM 1519 N N . VAL A 1 193 ? 1.349 -8.507 -8.158 1.00 94.31 193 VAL A N 1
ATOM 1520 C CA . VAL A 1 193 ? 0.757 -7.416 -7.353 1.00 94.31 193 VAL A CA 1
ATOM 1521 C C . VAL A 1 193 ? -0.490 -6.831 -8.038 1.00 94.31 193 VAL A C 1
ATOM 1523 O O . VAL A 1 193 ? -0.611 -5.619 -8.247 1.00 94.31 193 VAL A O 1
ATOM 1526 N N . ASN A 1 194 ? -1.380 -7.717 -8.475 1.00 94.06 194 ASN A N 1
ATOM 1527 C CA . ASN A 1 194 ? -2.639 -7.349 -9.115 1.00 94.06 194 ASN A CA 1
ATOM 1528 C C . ASN A 1 194 ? -3.672 -6.825 -8.093 1.00 94.06 194 ASN A C 1
ATOM 1530 O O . ASN A 1 194 ? -3.440 -6.818 -6.881 1.00 94.06 194 ASN A O 1
ATOM 1534 N N . GLN A 1 195 ? -4.822 -6.357 -8.581 1.00 93.19 195 GLN A N 1
ATOM 1535 C CA . GLN A 1 195 ? -5.877 -5.782 -7.739 1.00 93.19 195 GLN A CA 1
ATOM 1536 C C . GLN A 1 195 ? -6.475 -6.790 -6.742 1.00 93.19 195 GLN A C 1
ATOM 1538 O O . GLN A 1 195 ? -6.866 -6.379 -5.650 1.00 93.19 195 GLN A O 1
ATOM 1543 N N . GLU A 1 196 ? -6.529 -8.085 -7.076 1.00 93.12 196 GLU A N 1
ATOM 1544 C CA . GLU A 1 196 ? -6.980 -9.127 -6.143 1.00 93.12 196 GLU A CA 1
ATOM 1545 C C . GLU A 1 196 ? -5.968 -9.318 -5.002 1.00 93.12 196 GLU A C 1
ATOM 1547 O O . GLU A 1 196 ? -6.342 -9.217 -3.832 1.00 93.12 196 GLU A O 1
ATOM 1552 N N . ASP A 1 197 ? -4.683 -9.500 -5.324 1.00 93.69 197 ASP A N 1
ATOM 1553 C CA . ASP A 1 197 ? -3.602 -9.668 -4.340 1.00 93.69 197 ASP A CA 1
ATOM 1554 C C . ASP A 1 197 ? -3.528 -8.480 -3.372 1.00 93.69 197 ASP A C 1
ATOM 1556 O O . ASP A 1 197 ? -3.420 -8.642 -2.148 1.00 93.69 197 ASP A O 1
ATOM 1560 N N . MET A 1 198 ? -3.601 -7.259 -3.917 1.00 93.88 198 MET A N 1
ATOM 1561 C CA . MET A 1 198 ? -3.605 -6.035 -3.116 1.00 93.88 198 MET A CA 1
ATOM 1562 C C . MET A 1 198 ? -4.819 -5.986 -2.194 1.00 93.88 198 MET A C 1
ATOM 1564 O O . MET A 1 198 ? -4.697 -5.569 -1.039 1.00 93.88 198 MET A O 1
ATOM 1568 N N . ALA A 1 199 ? -5.983 -6.436 -2.666 1.00 92.50 199 ALA A N 1
ATOM 1569 C CA . ALA A 1 199 ? -7.174 -6.433 -1.843 1.00 92.50 199 ALA A CA 1
ATOM 1570 C C . ALA A 1 199 ? -7.135 -7.488 -0.733 1.00 92.50 199 ALA A C 1
ATOM 1572 O O . ALA A 1 199 ? -7.487 -7.187 0.408 1.00 92.50 199 ALA A O 1
ATOM 1573 N N . GLY A 1 200 ? -6.651 -8.695 -1.036 1.00 92.81 200 GLY A N 1
ATOM 1574 C CA . GLY A 1 200 ? -6.414 -9.741 -0.042 1.00 92.81 200 GLY A CA 1
ATOM 1575 C C . GLY A 1 200 ? -5.441 -9.284 1.047 1.00 92.81 200 GLY A C 1
ATOM 1576 O O . GLY A 1 200 ? -5.707 -9.473 2.235 1.00 92.81 200 GLY A O 1
ATOM 1577 N N . THR A 1 201 ? -4.367 -8.593 0.656 1.00 94.56 201 THR A N 1
ATOM 1578 C CA . THR A 1 201 ? -3.402 -7.995 1.594 1.00 94.56 201 THR A CA 1
ATOM 1579 C C . THR A 1 201 ? -4.044 -6.895 2.443 1.00 94.56 201 THR A C 1
ATOM 1581 O O . THR A 1 201 ? -3.878 -6.867 3.658 1.00 94.56 201 THR A O 1
ATOM 1584 N N . ASN A 1 202 ? -4.841 -6.003 1.854 1.00 95.31 202 ASN A N 1
ATOM 1585 C CA . ASN A 1 202 ? -5.540 -4.982 2.635 1.00 95.31 202 ASN A CA 1
ATOM 1586 C C . ASN A 1 202 ? -6.524 -5.619 3.640 1.00 95.31 202 ASN A C 1
ATOM 1588 O O . ASN A 1 202 ? -6.565 -5.213 4.801 1.00 95.31 202 ASN A O 1
ATOM 1592 N N . LEU A 1 203 ? -7.246 -6.680 3.257 1.00 94.81 203 LEU A N 1
ATOM 1593 C CA . LEU A 1 203 ? -8.111 -7.432 4.174 1.00 94.81 203 LEU A CA 1
ATOM 1594 C C . LEU A 1 203 ? -7.334 -8.121 5.305 1.00 94.81 203 LEU A C 1
ATOM 1596 O O . LEU A 1 203 ? -7.859 -8.228 6.419 1.00 94.81 203 LEU A O 1
ATOM 1600 N N . SER A 1 204 ? -6.096 -8.567 5.072 1.00 96.31 204 SER A N 1
ATOM 1601 C CA . SER A 1 204 ? -5.275 -9.121 6.153 1.00 96.31 204 SER A CA 1
ATOM 1602 C C . SER A 1 204 ? -4.792 -8.041 7.130 1.00 96.31 204 SER A C 1
ATOM 1604 O O . SER A 1 204 ? -4.688 -8.297 8.330 1.00 96.31 204 SER A O 1
ATOM 1606 N N . PHE A 1 205 ? -4.600 -6.807 6.661 1.00 97.06 205 PHE A N 1
ATOM 1607 C CA . PHE A 1 205 ? -4.164 -5.667 7.477 1.00 97.06 205 PHE A CA 1
ATOM 1608 C C . PHE A 1 205 ? -5.337 -4.988 8.206 1.00 97.06 205 PHE A C 1
ATOM 1610 O O . PHE A 1 205 ? -5.142 -4.337 9.231 1.00 97.06 205 PHE A O 1
ATOM 1617 N N . SER A 1 206 ? -6.563 -5.187 7.722 1.00 96.94 206 SER A N 1
ATOM 1618 C CA . SER A 1 206 ? -7.779 -4.582 8.265 1.00 96.94 206 SER A CA 1
ATOM 1619 C C . SER A 1 206 ? -8.664 -5.611 8.990 1.00 96.94 206 SER A C 1
ATOM 1621 O O . SER A 1 206 ? -8.647 -5.730 10.220 1.00 96.94 206 SER A O 1
ATOM 1623 N N . LEU A 1 207 ? -9.408 -6.424 8.241 1.00 96.25 207 LEU A N 1
ATOM 1624 C CA . LEU A 1 207 ? -10.388 -7.374 8.766 1.00 96.25 207 LEU A CA 1
ATOM 1625 C C . LEU A 1 207 ? -9.753 -8.458 9.647 1.00 96.25 207 LEU A C 1
ATOM 1627 O O . LEU A 1 207 ? -10.291 -8.779 10.715 1.00 96.25 207 LEU A O 1
ATOM 1631 N N . LEU A 1 208 ? -8.628 -9.047 9.223 1.00 97.00 208 LEU A N 1
ATOM 1632 C CA . LEU A 1 208 ? -7.969 -10.083 10.026 1.00 97.00 208 LEU A CA 1
ATOM 1633 C C . LEU A 1 208 ? -7.388 -9.527 11.324 1.00 97.00 208 LEU A C 1
ATOM 1635 O O . LEU A 1 208 ? -7.408 -10.243 12.322 1.00 97.00 208 LEU A O 1
ATOM 1639 N N . ILE A 1 209 ? -6.969 -8.261 11.362 1.00 98.12 209 ILE A N 1
ATOM 1640 C CA . ILE A 1 209 ? -6.531 -7.619 12.605 1.00 98.12 209 ILE A CA 1
ATOM 1641 C C . ILE A 1 209 ? -7.685 -7.536 13.606 1.00 98.12 209 ILE A C 1
ATOM 1643 O O . ILE A 1 209 ? -7.526 -7.970 14.745 1.00 98.12 209 ILE A O 1
ATOM 1647 N N . ILE A 1 210 ? -8.878 -7.096 13.191 1.00 98.12 210 ILE A N 1
ATOM 1648 C CA . ILE A 1 210 ? -10.064 -7.079 14.069 1.00 98.12 210 ILE A CA 1
ATOM 1649 C C . ILE A 1 210 ? -10.380 -8.489 14.593 1.00 98.12 210 ILE A C 1
ATOM 1651 O O . ILE A 1 210 ? -10.661 -8.673 15.781 1.00 98.12 210 ILE A O 1
ATOM 1655 N N . ARG A 1 211 ? -10.324 -9.506 13.722 1.00 97.38 211 ARG A N 1
ATOM 1656 C CA . ARG A 1 211 ? -10.525 -10.909 14.128 1.00 97.38 211 ARG A CA 1
ATOM 1657 C C . ARG A 1 211 ? -9.442 -11.384 15.101 1.00 97.38 211 ARG A C 1
ATOM 1659 O O . ARG A 1 211 ? -9.758 -12.077 16.065 1.00 97.38 211 ARG A O 1
ATOM 1666 N N . GLY A 1 212 ? -8.193 -10.992 14.874 1.00 97.94 212 GLY A N 1
ATOM 1667 C CA . GLY A 1 212 ? -7.058 -11.289 15.740 1.00 97.94 212 GLY A CA 1
ATOM 1668 C C . GLY A 1 212 ? -7.203 -10.669 17.127 1.00 97.94 212 GLY A C 1
ATOM 1669 O O . GLY A 1 212 ? -7.026 -11.367 18.121 1.00 97.94 212 GLY A O 1
ATOM 1670 N N . LEU A 1 213 ? -7.620 -9.403 17.212 1.00 98.06 213 LEU A N 1
ATOM 1671 C CA . LEU A 1 213 ? -7.854 -8.716 18.486 1.00 98.06 213 LEU A CA 1
ATOM 1672 C C . LEU A 1 213 ? -8.942 -9.423 19.306 1.00 98.06 213 LEU A C 1
ATOM 1674 O O . LEU A 1 213 ? -8.772 -9.640 20.504 1.00 98.06 213 LEU A O 1
ATOM 1678 N N . ARG A 1 214 ? -10.018 -9.884 18.656 1.00 97.50 214 ARG A N 1
ATOM 1679 C CA . ARG A 1 214 ? -11.039 -10.719 19.313 1.00 97.50 214 ARG A CA 1
ATOM 1680 C C . ARG A 1 214 ? -10.478 -12.044 19.812 1.00 97.50 214 ARG A C 1
ATOM 1682 O O . ARG A 1 214 ? -10.821 -12.476 20.907 1.00 97.50 214 ARG A O 1
ATOM 1689 N N . LYS A 1 215 ? -9.592 -12.679 19.040 1.00 95.62 215 LYS A N 1
ATOM 1690 C CA . LYS A 1 215 ? -8.904 -13.911 19.455 1.00 95.62 215 LYS A CA 1
ATOM 1691 C C . LYS A 1 215 ? -7.969 -13.681 20.650 1.00 95.62 215 LYS A C 1
ATOM 1693 O O . LYS A 1 215 ? -7.776 -14.596 21.440 1.00 95.62 215 LYS A O 1
ATOM 1698 N N . PHE A 1 216 ? -7.444 -12.468 20.817 1.00 93.56 216 PHE A N 1
ATOM 1699 C CA . PHE A 1 216 ? -6.715 -12.037 22.018 1.00 93.56 216 PHE A CA 1
ATOM 1700 C C . PHE A 1 216 ? -7.630 -11.721 23.216 1.00 93.56 216 PHE A C 1
ATOM 1702 O O . PHE A 1 216 ? -7.136 -11.344 24.274 1.00 93.56 216 PHE A O 1
ATOM 1709 N N . GLY A 1 217 ? -8.950 -11.887 23.081 1.00 95.75 217 GLY A N 1
ATOM 1710 C CA . GLY A 1 217 ? -9.922 -11.655 24.151 1.00 95.75 217 GLY A CA 1
ATOM 1711 C C . GLY A 1 217 ? -10.451 -10.221 24.230 1.00 95.75 217 GLY A C 1
ATOM 1712 O O . GLY A 1 217 ? -11.188 -9.900 25.158 1.00 95.75 217 GLY A O 1
ATOM 1713 N N . LEU A 1 218 ? -10.114 -9.352 23.270 1.00 96.44 218 LEU A N 1
ATOM 1714 C CA . LEU A 1 218 ? -10.623 -7.980 23.238 1.00 96.44 218 LEU A CA 1
ATOM 1715 C C . LEU A 1 218 ? -12.040 -7.938 22.655 1.00 96.44 218 LEU A C 1
ATOM 1717 O O . LEU A 1 218 ? -12.315 -8.485 21.585 1.00 96.44 218 LEU A O 1
ATOM 1721 N N . THR A 1 219 ? -12.932 -7.212 23.325 1.00 96.25 219 THR A N 1
ATOM 1722 C CA . THR A 1 219 ? -14.230 -6.841 22.752 1.00 96.25 219 THR A CA 1
ATOM 1723 C C . THR A 1 219 ? -14.069 -5.527 22.006 1.00 96.25 219 THR A C 1
ATOM 1725 O O . THR A 1 219 ? -13.738 -4.512 22.608 1.00 96.25 219 THR A O 1
ATOM 1728 N N . ILE A 1 220 ? -14.288 -5.551 20.692 1.00 97.19 220 ILE A N 1
ATOM 1729 C CA . ILE A 1 220 ? -14.176 -4.365 19.837 1.00 97.19 220 ILE A CA 1
ATOM 1730 C C . ILE A 1 220 ? -15.580 -3.896 19.471 1.00 97.19 220 ILE A C 1
ATOM 1732 O O . ILE A 1 220 ? -16.345 -4.668 18.885 1.00 97.19 220 ILE A O 1
ATOM 1736 N N . GLU A 1 221 ? -15.923 -2.646 19.774 1.00 97.38 221 GLU A N 1
ATOM 1737 C CA . GLU A 1 221 ? -17.226 -2.092 19.410 1.00 97.38 221 GLU A CA 1
ATOM 1738 C C . GLU A 1 221 ? -17.411 -2.044 17.891 1.00 97.38 221 GLU A C 1
ATOM 1740 O O . GLU A 1 221 ? -16.460 -1.899 17.123 1.00 97.38 221 GLU A O 1
ATOM 1745 N N . TYR A 1 222 ? -18.657 -2.152 17.428 1.00 96.56 222 TYR A N 1
ATOM 1746 C CA . TYR A 1 222 ? -18.950 -2.120 15.994 1.00 96.56 222 TYR A CA 1
ATOM 1747 C C . TYR A 1 222 ? -18.483 -0.816 15.332 1.00 96.56 222 TYR A C 1
ATOM 1749 O O . TYR A 1 222 ? -17.926 -0.854 14.238 1.00 96.56 222 TYR A O 1
ATOM 1757 N N . LYS A 1 223 ? -18.639 0.327 16.011 1.00 97.19 223 LYS A N 1
ATOM 1758 C CA . LYS A 1 223 ? -18.218 1.636 15.490 1.00 97.19 223 LYS A CA 1
ATOM 1759 C C . LYS A 1 223 ? -16.708 1.706 15.226 1.00 97.19 223 LYS A C 1
ATOM 1761 O O . LYS A 1 223 ? -16.307 2.214 14.185 1.00 97.19 223 LYS A O 1
ATOM 1766 N N . ASP A 1 224 ? -15.895 1.127 16.110 1.00 97.88 224 ASP A N 1
ATOM 1767 C CA . ASP A 1 224 ? -14.434 1.154 15.997 1.00 97.88 224 ASP A CA 1
ATOM 1768 C C . ASP A 1 224 ? -13.951 0.220 14.887 1.00 97.88 224 ASP A C 1
ATOM 1770 O O . ASP A 1 224 ? -13.039 0.557 14.136 1.00 97.88 224 ASP A O 1
ATOM 1774 N N . GLN A 1 225 ? -14.630 -0.918 14.707 1.00 97.56 225 GLN A N 1
ATOM 1775 C CA . GLN A 1 225 ? -14.397 -1.797 13.561 1.00 97.56 225 GLN A CA 1
ATOM 1776 C C . GLN A 1 225 ? -14.662 -1.067 12.247 1.00 97.56 225 GLN A C 1
ATOM 1778 O O . GLN A 1 225 ? -13.831 -1.111 11.347 1.00 97.56 225 GLN A O 1
ATOM 1783 N N . GLN A 1 226 ? -15.807 -0.386 12.133 1.00 97.50 226 GLN A N 1
ATOM 1784 C CA . GLN A 1 226 ? -16.153 0.362 10.923 1.00 97.50 226 GLN A CA 1
ATOM 1785 C C . GLN A 1 226 ? -15.164 1.501 10.669 1.00 97.50 226 GLN A C 1
ATOM 1787 O O . GLN A 1 226 ? -14.751 1.697 9.532 1.00 97.50 226 GLN A O 1
ATOM 1792 N N . ALA A 1 227 ? -14.745 2.215 11.714 1.00 98.12 227 ALA A N 1
ATOM 1793 C CA . ALA A 1 227 ? -13.762 3.285 11.614 1.00 98.12 227 ALA A CA 1
ATOM 1794 C C . ALA A 1 227 ? -12.383 2.771 11.161 1.00 98.12 227 ALA A C 1
ATOM 1796 O O . ALA A 1 227 ? -11.792 3.330 10.239 1.00 98.12 227 ALA A O 1
ATOM 1797 N N . PHE A 1 228 ? -11.900 1.668 11.742 1.00 97.88 228 PHE A N 1
ATOM 1798 C CA . PHE A 1 228 ? -10.633 1.040 11.361 1.00 97.88 228 PHE A CA 1
ATOM 1799 C C . PHE A 1 228 ? -10.659 0.496 9.928 1.00 97.88 228 PHE A C 1
ATOM 1801 O O . PHE A 1 228 ? -9.731 0.734 9.159 1.00 97.88 228 PHE A O 1
ATOM 1808 N N . MET A 1 229 ? -11.745 -0.182 9.539 1.00 96.81 229 MET A N 1
ATOM 1809 C CA . MET A 1 229 ? -11.938 -0.654 8.163 1.00 96.81 229 MET A CA 1
ATOM 1810 C C . MET A 1 229 ? -12.050 0.511 7.176 1.00 96.81 229 MET A C 1
ATOM 1812 O O . MET A 1 229 ? -11.504 0.436 6.081 1.00 96.81 229 MET A O 1
ATOM 1816 N N . HIS A 1 230 ? -12.739 1.595 7.549 1.00 96.31 230 HIS A N 1
ATOM 1817 C CA . HIS A 1 230 ? -12.856 2.789 6.713 1.00 96.31 230 HIS A CA 1
ATOM 1818 C C . HIS A 1 230 ? -11.502 3.468 6.518 1.00 96.31 230 HIS A C 1
ATOM 1820 O O . HIS A 1 230 ? -11.205 3.873 5.402 1.00 96.31 230 HIS A O 1
ATOM 1826 N N . LEU A 1 231 ? -10.673 3.564 7.560 1.00 97.06 231 LEU A N 1
ATOM 1827 C CA . LEU A 1 231 ? -9.330 4.132 7.444 1.00 97.06 231 LEU A CA 1
ATOM 1828 C C . LEU A 1 231 ? -8.449 3.332 6.471 1.00 97.06 231 LEU A C 1
ATOM 1830 O O . LEU A 1 231 ? -7.819 3.941 5.623 1.00 97.06 231 LEU A O 1
ATOM 1834 N N . TRP A 1 232 ? -8.464 1.995 6.532 1.00 96.56 232 TRP A N 1
ATOM 1835 C CA . TRP A 1 232 ? -7.746 1.136 5.572 1.00 96.56 232 TRP A CA 1
ATOM 1836 C C . TRP A 1 232 ? -8.307 1.163 4.148 1.00 96.56 232 TRP A C 1
ATOM 1838 O O . TRP A 1 232 ? -7.600 0.832 3.197 1.00 96.56 232 TRP A O 1
ATOM 1848 N N . ASN A 1 233 ? -9.593 1.477 4.008 1.00 93.31 233 ASN A N 1
ATOM 1849 C CA . ASN A 1 233 ? -10.247 1.596 2.713 1.00 93.31 233 ASN A CA 1
ATOM 1850 C C . ASN A 1 233 ? -9.784 2.861 1.972 1.00 93.31 233 ASN A C 1
ATOM 1852 O O . ASN A 1 233 ? -9.679 2.833 0.746 1.00 93.31 233 ASN A O 1
ATOM 1856 N N . VAL A 1 234 ? -9.596 3.967 2.712 1.00 91.25 234 VAL A N 1
ATOM 1857 C CA . VAL A 1 234 ? -9.187 5.295 2.203 1.00 91.25 234 VAL A CA 1
ATOM 1858 C C . VAL A 1 234 ? -7.768 5.260 1.656 1.00 91.25 234 VAL A C 1
ATOM 1860 O O . VAL A 1 234 ? -7.603 5.788 0.531 1.00 91.25 234 VAL A O 1
#

pLDDT: mean 87.98, std 13.65, range [33.53, 98.19]

Secondary structure (DSSP, 8-state):
---HHHHTTS-----HHHHHHHTT---HHHHHHHHHHHTSHHHHHHHHHHHHH--SGGGGGGS-HHHHTT-TTTT--S--TT--HHHHHHHHHHHHHHHHHHHHHIIIIIHHHHHHSHHHHHHHHHT-HHHH-HHHHHHHHHHHHHHHHSTTTTSTT-SHHHHHHHHHHHHHHHHHHHHHTS---HHHH-STT-HHHHHHHHHHHTHHHHHHHHHTT----HHHHHHHHHHHH-

Sequence (234 aa):
MLSLFCAMKTAINPDFEFLASMRQQADRPADDLIAEVFADENRKSAFRDLLNAISVNTDLQKVTDFYAIKEAFVRATKLPDWANRKLMEQGTNFFANHAGAIMNLLGLLSLPYCYAAADGARVLDLSERIKNKPEHRLNETADFVWDVMAPNAFAPDGKGFASILKVRLLHAAIRFYTDKSSKWNAADWGLPVNQEDMAGTNLSFSLLIIRGLRKFGLTIEYKDQQAFMHLWNV

Foldseek 3Di:
DQFVLNVVVPVDPQDPVNLVVQLQAACVLLLVLLVVQVVDVVSVVVVVVLLVQQAFLLSLVVDDCVSPVSDPQSNPLDDDPPQDPVLLQLLLVLCVVCVVLLLVCVVVPLVVQLCVVPLQVVLVVVVCCCVPPVVVVSVLVSVLCCQLSHDCSSPRRGCNSSSVSVVSSVQSNSQVVLVVVVPDDCVVRGGHNTSSSVVSSLCSSQVVSVVSCVVVVDDDDPSNSSSNNSSSSD